Protein AF-A0AAW6IPZ2-F1 (afdb_monomer)

Nearest PDB structures (foldseek):
  8fz9-assembly2_B  TM=6.095E-01  e=2.636E-02  Bacillus cereus
  4gel-assembly1_B  TM=5.198E-01  e=1.267E-01  Drosophila melanogaster
  7pub-assembly1_IA  TM=6.377E-01  e=5.001E-01  Trypanosoma brucei brucei
  4dcu-assembly1_A  TM=5.585E-01  e=9.008E-01  Bacillus subtilis
  8pj5-assembly1_0  TM=4.552E-01  e=9.008E-01  Homo sapiens

Radius of gyration: 40.14 Å; Cα contacts (8 Å, |Δi|>4): 166; chains: 1; bounding box: 78×47×98 Å

Secondary structure (DSSP, 8-state):
---------TTHHHHHHHHHHHH-SEEEEEE-HHHHH-HHHHHHHHHHHHTTPEEEEEESSSPPPPTTTHHHHTTS--EETTT-HHHHHHHHHHHHHHHHHHHHHHHHHHHHHHHHHHHHHHHHHHHHHHHHHHHHHHHHHHHHHHHHHHHHH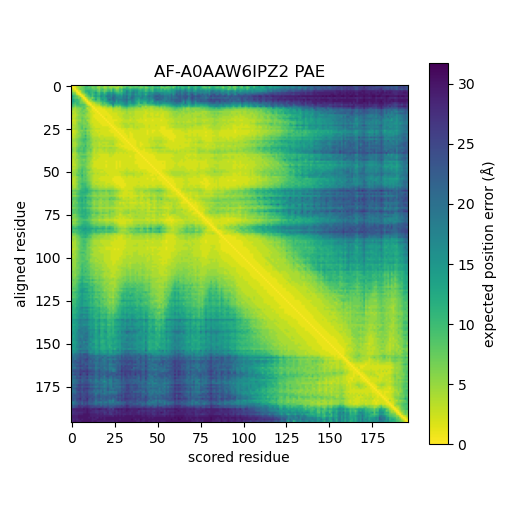HHHHTT--EEE-TTT--EEETT-SB-TTT--B--GGGTTTT--

pLDDT: mean 87.27, std 11.1, range [44.5, 98.0]

Mean predicted aligned error: 10.87 Å

Solvent-accessible surface area (backbone atoms only — not comparable to full-atom values): 11428 Å² total; per-residue (Å²): 140,80,94,83,73,92,83,62,58,84,66,64,44,50,57,54,50,53,50,53,52,69,76,39,69,58,44,78,42,72,39,33,61,66,46,34,69,34,68,64,50,52,50,54,51,50,53,31,54,74,68,70,31,48,70,43,41,35,31,69,51,91,56,72,67,31,81,90,49,35,78,75,52,64,84,52,76,64,42,50,33,78,84,37,62,91,46,34,64,58,52,48,54,50,54,52,50,51,52,52,51,53,52,56,47,52,53,52,53,52,52,50,54,50,52,52,52,54,52,50,54,52,50,54,52,51,52,51,53,50,53,51,50,52,53,49,52,53,52,53,51,53,52,51,53,52,54,52,49,58,48,51,55,53,34,45,73,76,66,53,54,61,32,66,37,96,87,75,68,44,80,37,56,55,87,54,59,51,40,98,84,80,64,54,68,52,51,79,90,56,65,61,70,73,79,116

InterPro domains:
  IPR000157 Toll/interleukin-1 receptor homology (TIR) domain [PF13676] (1-92)
  IPR000157 Toll/interleukin-1 receptor homology (TIR) domain [PS50104] (1-97)
  IPR035897 Toll/interleukin-1 receptor homology (TIR) domain superfamily [G3DSA:3.40.50.10140] (1-104)
  IPR035897 Toll/interleuki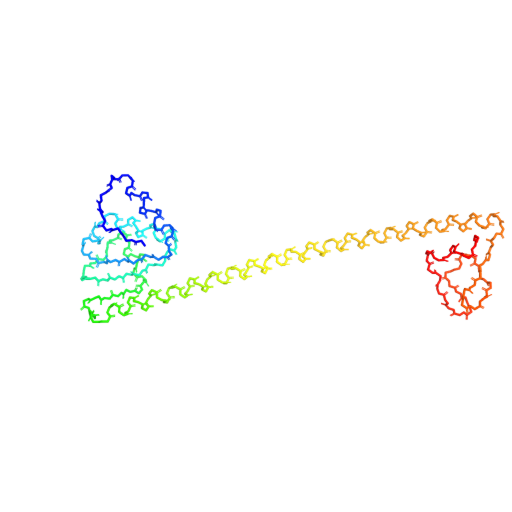n-1 receptor homology (TIR) domain superfamily [SSF52200] (1-87)

Organism: Bacteroides ovatus (NCBI:txid28116)

Foldseek 3Di:
DDDDPPDDDPPVVVCVLLVVLLPDQAAEAEDDPVLQVDPVNLVSVVSNVVSVHHYEYEYPDPDQHHPSCNVVCVVDDYQYCVVPVPCSVVVVVVVVVVSVVVVVVVVVVVVVVVVVVVVVVVVVVVVVVVVVVVVVVVVVVVVLVVVLVVVQVVCVVVVNQWFADPPPRDTDGLPDQADPPPGHGQDSVRSPVGRD

Sequence (196 aa):
WFDKDGIYSGQEFIEIITGAIAESKMLIFISSKHSNESMWTAGEIFEALDGEKAIIPVKIDNSQYNKKFKLLIRPLDYIDYQENPQNALKDLLRAINKVKEDIAQKQREEEKLRQEKEAEAKKEKIKEEISVLAKDCQRLTLQQIDVVKQIFEKQTYIGNTTKICPICDKEVSISSDFCNRCGWTFPICKRLRDSI

Structure (mmCIF, N/CA/C/O backbone):
data_AF-A0AAW6IPZ2-F1
#
_entry.id   AF-A0AAW6IPZ2-F1
#
loop_
_atom_site.group_PDB
_atom_site.id
_atom_site.type_symbol
_atom_site.label_atom_id
_atom_site.label_alt_id
_atom_site.label_comp_id
_atom_site.label_asym_id
_atom_site.label_entity_id
_atom_site.label_seq_id
_atom_site.pdbx_PDB_ins_code
_atom_site.Cartn_x
_atom_site.Cartn_y
_atom_site.Cartn_z
_atom_site.occupancy
_atom_site.B_iso_or_equiv
_atom_site.auth_seq_id
_atom_site.auth_comp_id
_atom_site.auth_asym_id
_atom_site.auth_atom_id
_atom_site.pdbx_PDB_model_num
ATOM 1 N N . TRP A 1 1 ? 5.032 11.848 -19.714 1.00 77.44 1 TRP A N 1
ATOM 2 C CA . TRP A 1 1 ? 5.624 13.138 -20.104 1.00 77.44 1 TRP A CA 1
ATOM 3 C C . TRP A 1 1 ? 6.681 12.874 -21.174 1.00 77.44 1 TRP A C 1
ATOM 5 O O . TRP A 1 1 ? 7.268 11.798 -21.144 1.00 77.44 1 TRP A O 1
ATOM 15 N N . PHE A 1 2 ? 6.847 13.760 -22.157 1.00 74.19 2 PHE A N 1
ATOM 16 C CA . PHE A 1 2 ? 7.866 13.650 -23.210 1.00 74.19 2 PHE A CA 1
ATOM 17 C C . PHE A 1 2 ? 8.364 15.061 -23.520 1.00 74.19 2 PHE A C 1
ATOM 19 O O . PHE A 1 2 ? 7.552 15.900 -23.911 1.00 74.19 2 PHE A O 1
ATOM 26 N N . ASP A 1 3 ? 9.657 15.319 -23.332 1.00 67.75 3 ASP A N 1
ATOM 27 C CA . ASP A 1 3 ? 10.251 16.606 -23.689 1.00 67.75 3 ASP A CA 1
ATOM 28 C C . ASP A 1 3 ? 10.458 16.678 -25.202 1.00 67.75 3 ASP A C 1
ATOM 30 O O . ASP A 1 3 ? 11.262 15.937 -25.771 1.00 67.75 3 ASP A O 1
ATOM 34 N N . LYS A 1 4 ? 9.673 17.527 -25.867 1.00 61.84 4 LYS A N 1
ATOM 35 C CA . LYS A 1 4 ? 9.714 17.698 -27.324 1.00 61.84 4 LYS A CA 1
ATOM 36 C C . LYS A 1 4 ? 10.330 19.030 -27.745 1.00 61.84 4 LYS A C 1
ATOM 38 O O . LYS A 1 4 ? 10.799 19.131 -28.877 1.00 61.84 4 LYS A O 1
ATOM 43 N N . ASP A 1 5 ? 10.321 20.027 -26.862 1.00 56.09 5 ASP A N 1
ATOM 44 C CA . ASP A 1 5 ? 10.446 21.422 -27.279 1.00 56.09 5 ASP A CA 1
ATOM 45 C C . ASP A 1 5 ? 11.776 22.069 -26.884 1.00 56.09 5 ASP A C 1
ATOM 47 O O . ASP A 1 5 ? 12.110 23.086 -27.476 1.00 56.09 5 ASP A O 1
ATOM 51 N N . GLY A 1 6 ? 12.579 21.485 -25.980 1.00 56.22 6 GLY A N 1
ATOM 52 C CA . GLY A 1 6 ? 14.010 21.802 -25.805 1.00 56.22 6 GLY A CA 1
ATOM 53 C C . GLY A 1 6 ? 14.384 23.268 -25.509 1.00 56.22 6 GLY A C 1
ATOM 54 O O . GLY A 1 6 ? 15.568 23.606 -25.519 1.00 56.22 6 GLY A O 1
ATOM 55 N N . ILE A 1 7 ? 13.413 24.152 -25.265 1.00 49.34 7 ILE A N 1
ATOM 56 C CA . ILE A 1 7 ? 13.608 25.593 -25.067 1.00 49.34 7 ILE A CA 1
ATOM 57 C C . ILE A 1 7 ? 13.284 25.919 -23.610 1.00 49.34 7 ILE A C 1
ATOM 59 O O . ILE A 1 7 ? 12.220 26.444 -23.298 1.00 49.34 7 ILE A O 1
ATOM 63 N N . TYR A 1 8 ? 14.214 25.609 -22.709 1.00 54.50 8 TYR A N 1
ATOM 64 C CA . TYR A 1 8 ? 14.160 26.079 -21.324 1.00 54.50 8 TYR A CA 1
ATOM 65 C C . TYR A 1 8 ? 15.550 26.513 -20.859 1.00 54.50 8 TYR A C 1
ATOM 67 O O . TYR A 1 8 ? 16.572 25.979 -21.296 1.00 54.50 8 TYR A O 1
ATOM 75 N N . SER A 1 9 ? 15.592 27.524 -19.990 1.00 56.66 9 SER A N 1
ATOM 76 C CA . SER A 1 9 ? 16.827 27.965 -19.345 1.00 56.66 9 SER A CA 1
ATOM 77 C C . SER A 1 9 ? 17.367 26.855 -18.424 1.00 56.66 9 SER A C 1
ATOM 79 O O . SER A 1 9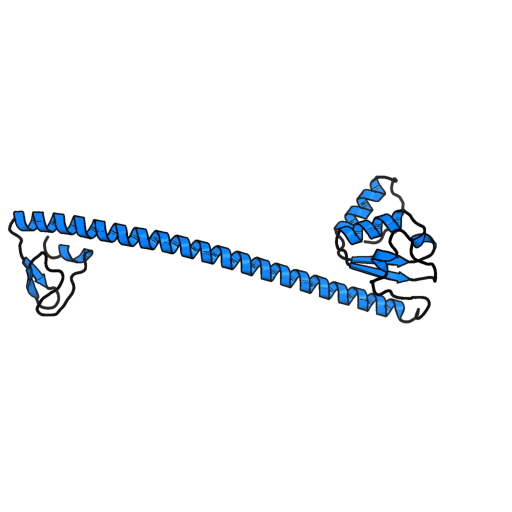 ? 16.607 26.053 -17.884 1.00 56.66 9 SER A O 1
ATOM 81 N N . GLY A 1 10 ? 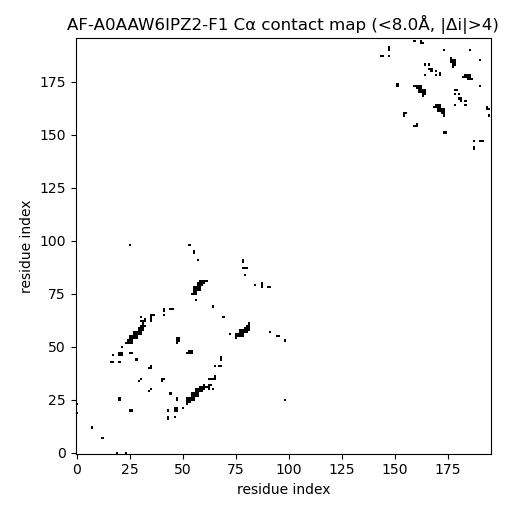18.692 26.767 -18.254 1.00 61.59 10 GLY A N 1
ATOM 82 C CA . GLY A 1 10 ? 19.341 25.575 -17.682 1.00 61.59 10 GLY A CA 1
ATOM 83 C C . GLY A 1 10 ? 18.957 25.192 -16.243 1.00 61.59 10 GLY A C 1
ATOM 84 O O . GLY A 1 10 ? 19.179 24.045 -15.877 1.00 61.59 10 GLY A O 1
ATOM 85 N N . GLN A 1 11 ? 18.399 26.101 -15.432 1.00 61.78 11 GLN A N 1
ATOM 86 C CA . GLN A 1 11 ? 17.914 25.795 -14.072 1.00 61.78 11 GLN A CA 1
ATOM 87 C C . GLN A 1 11 ? 16.436 25.385 -14.055 1.00 61.78 11 GLN A C 1
ATOM 89 O O . GLN A 1 11 ? 16.107 24.369 -13.449 1.00 61.78 11 GLN A O 1
ATOM 94 N N . GLU A 1 12 ? 15.568 26.100 -14.779 1.00 65.50 12 GLU A N 1
ATOM 95 C CA . GLU A 1 12 ? 14.144 25.744 -14.920 1.00 65.50 12 GLU A CA 1
ATOM 96 C C . GLU A 1 12 ? 13.974 24.362 -15.568 1.00 65.50 12 GLU A C 1
ATOM 98 O O . GLU A 1 12 ? 13.072 23.606 -15.219 1.00 65.50 12 GLU A O 1
ATOM 103 N N . PHE A 1 13 ? 14.895 23.990 -16.460 1.00 74.00 13 PHE A N 1
ATOM 104 C CA . PHE A 1 13 ? 14.922 22.681 -17.106 1.00 74.00 13 PHE A CA 1
ATOM 105 C C . PHE A 1 13 ? 15.049 21.513 -16.111 1.00 74.00 13 PHE A C 1
ATOM 107 O O . PHE A 1 13 ? 14.392 20.488 -16.281 1.00 74.00 13 PHE A O 1
ATOM 114 N N . ILE A 1 14 ? 15.857 21.665 -15.054 1.00 78.31 14 ILE A N 1
ATOM 115 C CA . ILE A 1 14 ? 16.097 20.589 -14.080 1.00 78.31 14 ILE A CA 1
ATOM 116 C C . ILE A 1 14 ? 14.848 20.337 -13.248 1.00 78.31 14 ILE A C 1
ATOM 118 O O . ILE A 1 14 ? 14.427 19.193 -13.126 1.00 78.31 14 ILE A O 1
ATOM 122 N N . GLU A 1 15 ? 14.249 21.397 -12.704 1.00 81.75 15 GLU A N 1
ATOM 123 C CA . GLU A 1 15 ? 13.065 21.292 -11.846 1.00 81.75 15 GLU A CA 1
ATOM 124 C C . GLU A 1 15 ? 11.862 20.716 -12.599 1.00 81.75 15 GLU A C 1
ATOM 126 O O . GLU A 1 15 ? 11.109 19.911 -12.052 1.00 81.75 15 GLU A O 1
ATOM 131 N N . ILE A 1 16 ? 11.703 21.074 -13.877 1.00 84.12 16 ILE A N 1
ATOM 132 C CA . ILE A 1 16 ? 10.645 20.518 -14.726 1.00 84.12 16 ILE A CA 1
ATOM 133 C C . ILE A 1 16 ? 10.852 19.013 -14.932 1.00 84.12 16 ILE A C 1
ATOM 135 O O . ILE A 1 16 ? 9.898 18.242 -14.815 1.00 84.12 16 ILE A O 1
ATOM 139 N N . ILE A 1 17 ? 12.083 18.581 -15.220 1.00 84.12 17 ILE A N 1
ATOM 140 C CA . ILE A 1 17 ? 12.398 17.164 -15.434 1.00 84.12 17 ILE A CA 1
ATOM 141 C C . ILE A 1 17 ? 12.221 16.360 -14.149 1.00 84.12 17 ILE A C 1
ATOM 143 O O . ILE A 1 17 ? 11.560 15.320 -14.170 1.00 84.12 17 ILE A O 1
ATOM 147 N N . THR A 1 18 ? 12.779 16.824 -13.031 1.00 87.00 18 THR A N 1
ATOM 148 C CA . THR A 1 18 ? 12.666 16.112 -11.752 1.00 87.00 18 THR A CA 1
ATOM 149 C C . THR A 1 18 ? 11.214 16.053 -11.293 1.00 87.00 18 THR A C 1
ATOM 151 O O . THR A 1 18 ? 10.745 14.978 -10.924 1.00 87.00 18 THR A O 1
ATOM 154 N N . GLY A 1 19 ? 10.452 17.144 -11.431 1.00 88.56 19 GLY A N 1
ATOM 155 C CA . GLY A 1 19 ? 9.010 17.162 -11.181 1.00 88.56 19 GLY A CA 1
ATOM 156 C C . GLY A 1 19 ? 8.248 16.161 -12.056 1.00 88.56 19 GLY A C 1
ATOM 157 O O . GLY A 1 19 ? 7.463 15.358 -11.550 1.00 88.56 19 GLY A O 1
ATOM 158 N N . ALA A 1 20 ? 8.532 16.124 -13.361 1.00 89.88 20 ALA A N 1
ATOM 159 C CA . ALA A 1 20 ? 7.891 15.186 -14.281 1.00 89.88 20 ALA A CA 1
ATOM 160 C C . ALA A 1 20 ? 8.214 13.717 -13.958 1.00 89.88 20 ALA A C 1
ATOM 162 O O . ALA A 1 20 ? 7.338 12.852 -14.074 1.00 89.88 20 ALA A O 1
ATOM 163 N N . ILE A 1 21 ? 9.449 13.416 -13.549 1.00 91.31 21 ILE A N 1
ATOM 164 C CA . ILE A 1 21 ? 9.851 12.076 -13.101 1.00 91.31 21 ILE A CA 1
ATOM 165 C C . ILE A 1 21 ? 9.145 11.728 -11.787 1.00 91.31 21 ILE A C 1
ATOM 167 O O . ILE A 1 21 ? 8.590 10.632 -11.669 1.00 91.31 21 ILE A O 1
ATOM 171 N N . ALA A 1 22 ? 9.099 12.661 -10.834 1.00 90.56 22 ALA A N 1
ATOM 172 C CA . ALA A 1 22 ? 8.458 12.479 -9.537 1.00 90.56 22 ALA A CA 1
ATOM 173 C C . ALA A 1 22 ? 6.954 12.183 -9.662 1.00 90.56 22 ALA A C 1
ATOM 175 O O . ALA A 1 22 ? 6.451 11.282 -8.986 1.00 90.56 22 ALA A O 1
ATOM 176 N N . GLU A 1 23 ? 6.247 12.862 -10.564 1.00 91.00 23 GLU A N 1
ATOM 177 C CA . GLU A 1 23 ? 4.822 12.623 -10.840 1.00 91.00 23 GLU A CA 1
ATOM 178 C C . GLU A 1 23 ? 4.570 11.369 -11.690 1.00 91.00 23 GLU A C 1
ATOM 180 O O . GLU A 1 23 ? 3.484 10.779 -11.667 1.00 91.00 23 GLU A O 1
ATOM 185 N N . SER A 1 24 ? 5.576 10.928 -12.445 1.00 92.50 24 SER A N 1
ATOM 186 C CA . SER A 1 24 ? 5.485 9.725 -13.263 1.00 92.50 24 SER A CA 1
ATOM 187 C C . SER A 1 24 ? 5.586 8.462 -12.408 1.00 92.50 24 SER A C 1
ATOM 189 O O . SER A 1 24 ? 6.126 8.448 -11.303 1.00 92.50 24 SER A O 1
ATOM 191 N N . LYS A 1 25 ? 5.056 7.353 -12.934 1.00 92.38 25 LYS A N 1
ATOM 192 C CA . LYS A 1 25 ? 5.171 6.028 -12.296 1.00 92.38 25 LYS A CA 1
ATOM 193 C C . LYS A 1 25 ? 6.228 5.130 -12.945 1.00 92.38 25 LYS A C 1
ATOM 195 O O . LYS A 1 25 ? 6.578 4.085 -12.410 1.00 92.38 25 LYS A O 1
ATOM 200 N N . MET A 1 26 ? 6.691 5.519 -14.127 1.00 93.38 26 MET A N 1
ATOM 201 C CA . MET A 1 26 ? 7.564 4.729 -14.982 1.00 93.38 26 MET A CA 1
ATOM 202 C C . MET A 1 26 ? 8.433 5.664 -15.819 1.00 93.38 26 MET A C 1
ATOM 204 O O . MET A 1 26 ? 7.948 6.699 -16.277 1.00 93.38 26 MET A O 1
ATOM 208 N N . LEU A 1 27 ? 9.677 5.255 -16.060 1.00 94.31 27 LEU A N 1
ATOM 209 C CA . LEU A 1 27 ? 10.620 5.889 -16.972 1.00 94.31 27 LEU A CA 1
ATOM 210 C C . LEU A 1 27 ? 10.938 4.924 -18.123 1.00 94.31 27 LEU A C 1
ATOM 212 O O . LEU A 1 27 ? 11.387 3.801 -17.899 1.00 94.31 27 LEU A O 1
ATOM 216 N N . ILE A 1 28 ? 10.742 5.362 -19.365 1.00 94.50 28 ILE A N 1
ATOM 217 C CA . ILE A 1 28 ? 11.211 4.620 -20.542 1.00 94.50 28 ILE A CA 1
ATOM 218 C C . ILE A 1 28 ? 12.586 5.172 -20.903 1.00 94.50 28 ILE A C 1
ATOM 220 O O . ILE A 1 28 ? 12.702 6.316 -21.338 1.00 94.50 28 ILE A O 1
ATOM 224 N N . PHE A 1 29 ? 13.626 4.362 -20.721 1.00 93.44 29 PHE A N 1
ATOM 225 C CA . PHE A 1 29 ? 14.997 4.771 -20.994 1.00 93.44 29 PHE A CA 1
ATOM 226 C C . PHE A 1 29 ? 15.422 4.327 -22.394 1.00 93.44 29 PHE A C 1
ATOM 228 O O . PHE A 1 29 ? 15.701 3.151 -22.626 1.00 93.44 29 PHE A O 1
ATOM 235 N N . ILE A 1 30 ? 15.520 5.276 -23.325 1.00 93.00 30 ILE A N 1
ATOM 236 C CA . ILE A 1 30 ? 16.056 5.019 -24.666 1.00 93.00 30 ILE A CA 1
ATOM 237 C C . ILE A 1 30 ? 17.589 5.055 -24.613 1.00 93.00 30 ILE A C 1
ATOM 239 O O . ILE A 1 30 ? 18.213 6.116 -24.523 1.00 93.00 30 ILE A O 1
ATOM 243 N N . SER A 1 31 ? 18.208 3.879 -24.663 1.00 93.06 31 SER A N 1
ATOM 244 C CA . SER A 1 31 ? 19.655 3.715 -24.592 1.00 93.06 31 SER A CA 1
ATOM 245 C C . SER A 1 31 ? 20.289 3.769 -25.978 1.00 93.06 31 SER A C 1
ATOM 247 O O . SER A 1 31 ? 20.012 2.943 -26.848 1.00 93.06 31 SER A O 1
ATOM 249 N N . SER A 1 32 ? 21.157 4.760 -26.144 1.00 93.38 32 SER A N 1
ATOM 250 C CA . SER A 1 32 ? 21.966 5.041 -27.323 1.00 93.38 32 SER A CA 1
ATOM 251 C C . SER A 1 32 ? 23.352 5.499 -26.881 1.00 93.38 32 SER A C 1
ATOM 253 O O . SER A 1 32 ? 23.539 5.862 -25.717 1.00 93.38 32 SER A O 1
ATOM 255 N N . LYS A 1 33 ? 24.313 5.588 -27.801 1.00 93.19 33 LYS A N 1
ATOM 256 C CA . LYS A 1 33 ? 25.652 6.109 -27.507 1.00 93.19 33 LYS A CA 1
ATOM 257 C C . LYS A 1 33 ? 25.587 7.478 -26.821 1.00 93.19 33 LYS A C 1
ATOM 259 O O . LYS A 1 33 ? 26.220 7.677 -25.789 1.00 93.19 33 LYS A O 1
ATOM 264 N N . HIS A 1 34 ? 24.778 8.392 -27.354 1.00 91.19 34 HIS A N 1
ATOM 265 C CA . HIS A 1 34 ? 24.659 9.751 -26.827 1.00 91.19 34 HIS A CA 1
ATOM 266 C C . HIS A 1 34 ? 23.962 9.801 -25.464 1.00 91.19 34 HIS A C 1
ATOM 268 O O . HIS A 1 34 ? 24.446 10.481 -24.562 1.00 91.19 34 HIS A O 1
ATOM 274 N N . SER A 1 35 ? 22.868 9.055 -25.277 1.00 89.50 35 SER A N 1
ATOM 275 C CA . SER A 1 35 ? 22.173 9.027 -23.981 1.00 89.50 35 SER A CA 1
ATOM 276 C C . SER A 1 35 ? 23.005 8.324 -22.903 1.00 89.50 35 SER A C 1
ATOM 278 O O . SER A 1 35 ? 23.020 8.755 -21.755 1.00 89.50 35 SER A O 1
ATOM 280 N N . ASN A 1 36 ? 23.800 7.316 -23.273 1.00 89.88 36 ASN A N 1
ATOM 281 C CA . ASN A 1 36 ? 24.742 6.667 -22.363 1.00 89.88 36 ASN A CA 1
ATOM 282 C C . ASN A 1 36 ? 25.923 7.578 -21.978 1.00 89.88 36 ASN A C 1
ATOM 284 O O . ASN A 1 36 ? 26.483 7.411 -20.899 1.00 89.88 36 ASN A O 1
ATOM 288 N N . GLU A 1 37 ? 26.321 8.543 -22.806 1.00 89.75 37 GLU A N 1
ATOM 289 C CA . GLU A 1 37 ? 27.390 9.505 -22.485 1.00 89.75 37 GLU A CA 1
ATOM 290 C C . GLU A 1 37 ? 26.869 10.759 -21.752 1.00 89.75 37 GLU A C 1
ATOM 292 O O . GLU A 1 37 ? 27.637 11.444 -21.072 1.00 89.75 37 GLU A O 1
ATOM 297 N N . SER A 1 38 ? 25.564 11.034 -21.830 1.00 86.75 38 SER A N 1
ATOM 298 C CA . SER A 1 38 ? 24.926 12.213 -21.241 1.00 86.75 38 SER A CA 1
ATOM 299 C C . SER A 1 38 ? 24.909 12.180 -19.710 1.00 86.75 38 SER A C 1
ATOM 301 O O . SER A 1 38 ? 24.404 11.252 -19.074 1.00 86.75 38 SER A O 1
ATOM 303 N N . MET A 1 39 ? 25.421 13.248 -19.095 1.00 84.75 39 MET A N 1
ATOM 304 C CA . MET A 1 39 ? 25.327 13.442 -17.646 1.00 84.75 39 MET A CA 1
ATOM 305 C C . MET A 1 39 ? 23.884 13.692 -17.190 1.00 84.75 39 MET A C 1
ATOM 307 O O . MET A 1 39 ? 23.526 13.266 -16.095 1.00 84.75 39 MET A O 1
ATOM 311 N N . TRP A 1 40 ? 23.066 14.322 -18.035 1.00 85.56 40 TRP A N 1
ATOM 312 C CA . TRP A 1 40 ? 21.652 14.582 -17.763 1.00 85.56 40 TRP A CA 1
ATOM 313 C C . TRP A 1 40 ? 20.859 13.286 -17.661 1.00 85.56 40 TRP A C 1
ATOM 315 O O . TRP A 1 40 ? 20.194 13.053 -16.659 1.00 85.56 40 TRP A O 1
ATOM 325 N N . THR A 1 41 ? 21.049 12.380 -18.621 1.00 88.44 41 THR A N 1
ATOM 326 C CA . THR A 1 41 ? 20.404 11.062 -18.617 1.00 88.44 41 THR A CA 1
ATOM 327 C C . THR A 1 41 ? 20.798 10.238 -17.394 1.00 88.44 41 THR A C 1
ATOM 329 O O . THR A 1 41 ? 19.968 9.536 -16.824 1.00 88.44 41 THR A O 1
ATOM 332 N N . ALA A 1 42 ? 22.053 10.338 -16.941 1.00 88.81 42 ALA A N 1
ATOM 333 C CA . ALA A 1 42 ? 22.450 9.704 -15.689 1.00 88.81 42 ALA A CA 1
ATOM 334 C C . ALA A 1 42 ? 21.658 10.271 -14.498 1.00 88.81 42 ALA A C 1
ATOM 336 O O . ALA A 1 42 ? 21.180 9.489 -13.684 1.00 88.81 42 ALA A O 1
ATOM 337 N N . GLY A 1 43 ? 21.494 11.596 -14.420 1.00 89.50 43 GLY A N 1
ATOM 338 C CA . GLY A 1 43 ? 20.672 12.254 -13.401 1.00 89.50 43 GLY A CA 1
ATOM 339 C C . GLY A 1 43 ? 19.215 11.789 -13.419 1.00 89.50 43 GLY A C 1
ATOM 340 O O . GLY A 1 43 ? 18.703 11.385 -12.384 1.00 89.50 43 GLY A O 1
ATOM 341 N N . GLU A 1 44 ? 18.583 11.745 -14.594 1.00 90.38 44 GLU A N 1
ATOM 342 C CA . GLU A 1 44 ? 17.198 11.274 -14.767 1.00 90.38 44 GLU A CA 1
ATOM 343 C C . GLU A 1 44 ? 17.004 9.825 -14.304 1.00 90.38 44 GLU A C 1
ATOM 345 O O . GLU A 1 44 ? 16.021 9.495 -13.643 1.00 90.38 44 GLU A O 1
ATOM 350 N N . ILE A 1 45 ? 17.957 8.948 -14.632 1.00 92.19 45 ILE A N 1
ATOM 351 C CA . ILE A 1 45 ? 17.941 7.550 -14.193 1.00 92.19 45 ILE A CA 1
ATOM 352 C C . ILE A 1 45 ? 18.071 7.463 -12.673 1.00 92.19 45 ILE A C 1
ATOM 354 O O . ILE A 1 45 ? 17.362 6.673 -12.056 1.00 92.19 45 ILE A O 1
ATOM 358 N N . PHE A 1 46 ? 18.974 8.238 -12.065 1.00 92.25 46 PHE A N 1
ATOM 359 C CA . PHE A 1 46 ? 19.137 8.232 -10.612 1.00 92.25 46 PHE A CA 1
ATOM 360 C C . PHE A 1 46 ? 17.889 8.750 -9.901 1.00 92.25 46 PHE A C 1
ATOM 362 O O . PHE A 1 46 ? 17.444 8.103 -8.962 1.00 92.25 46 PHE A O 1
ATOM 369 N N . GLU A 1 47 ? 17.292 9.834 -10.391 1.00 92.44 47 GLU A N 1
ATOM 370 C CA . GLU A 1 47 ? 16.038 10.377 -9.860 1.00 92.44 47 GLU A CA 1
ATOM 371 C C . GLU A 1 47 ? 14.902 9.347 -9.950 1.00 92.44 47 GLU A C 1
ATOM 373 O O . GLU A 1 47 ? 14.143 9.135 -9.007 1.00 92.44 47 GLU A O 1
ATOM 378 N N . ALA A 1 48 ? 14.811 8.637 -11.078 1.00 93.12 48 ALA A N 1
ATOM 379 C CA . ALA A 1 48 ? 13.832 7.574 -11.251 1.00 93.12 48 ALA A CA 1
ATOM 380 C C . ALA A 1 48 ? 14.085 6.382 -10.316 1.00 93.12 48 ALA A C 1
ATOM 382 O O . ALA A 1 48 ? 13.134 5.798 -9.808 1.00 93.12 48 ALA A O 1
ATOM 383 N N . LEU A 1 49 ? 15.341 6.009 -10.071 1.00 91.94 49 LEU A N 1
ATOM 384 C CA . LEU A 1 49 ? 15.671 4.938 -9.129 1.00 91.94 49 LEU A CA 1
ATOM 385 C C . LEU A 1 49 ? 15.364 5.334 -7.680 1.00 91.94 49 LEU A C 1
ATOM 387 O O . LEU A 1 49 ? 14.802 4.520 -6.952 1.00 91.94 49 LEU A O 1
ATOM 391 N N . ASP A 1 50 ? 15.702 6.563 -7.283 1.00 91.75 50 ASP A N 1
ATOM 392 C CA . ASP A 1 50 ? 15.441 7.092 -5.938 1.00 91.75 50 ASP A CA 1
ATOM 393 C C . ASP A 1 50 ? 13.935 7.196 -5.665 1.00 91.75 50 ASP A C 1
ATOM 395 O O . ASP A 1 50 ? 13.442 6.761 -4.628 1.00 91.75 50 ASP A O 1
ATOM 399 N N . GLY A 1 51 ? 13.169 7.645 -6.663 1.00 91.00 51 GLY A N 1
ATOM 400 C CA . GLY A 1 51 ? 11.709 7.666 -6.620 1.00 91.00 51 GLY A CA 1
ATOM 401 C C . GLY A 1 51 ? 11.027 6.303 -6.810 1.00 91.00 51 GLY A C 1
ATOM 402 O O . GLY A 1 51 ? 9.819 6.286 -7.061 1.00 91.00 51 GLY A O 1
ATOM 403 N N . GLU A 1 52 ? 11.774 5.191 -6.766 1.00 91.25 52 GLU A N 1
ATOM 404 C CA . GLU A 1 52 ? 11.308 3.811 -6.992 1.00 91.25 52 GLU A CA 1
ATOM 405 C C . GLU A 1 52 ? 10.458 3.645 -8.269 1.00 91.25 52 GLU A C 1
ATOM 407 O O . GLU A 1 52 ? 9.495 2.872 -8.332 1.00 91.25 52 GLU A O 1
ATOM 412 N N . LYS A 1 53 ? 10.784 4.403 -9.318 1.00 92.62 53 LYS A N 1
ATOM 413 C CA . LYS A 1 53 ? 10.072 4.362 -10.594 1.00 92.62 53 LYS A CA 1
ATOM 414 C C . LYS A 1 53 ? 10.450 3.097 -11.350 1.00 92.62 53 LYS A C 1
ATOM 416 O O . LYS A 1 53 ? 11.608 2.685 -11.394 1.00 92.62 53 LYS A O 1
ATOM 421 N N . ALA A 1 54 ? 9.474 2.507 -12.031 1.00 92.81 54 ALA A N 1
ATOM 422 C CA . ALA A 1 54 ? 9.746 1.384 -12.915 1.00 92.81 54 ALA A CA 1
ATOM 423 C C . ALA A 1 54 ? 10.502 1.865 -14.163 1.00 92.81 54 ALA A C 1
ATOM 425 O O . ALA A 1 54 ? 9.986 2.688 -14.920 1.00 92.81 54 ALA A O 1
ATOM 426 N N . ILE A 1 55 ? 11.706 1.348 -14.395 1.00 94.50 55 ILE A N 1
ATOM 427 C CA . ILE A 1 55 ? 12.519 1.704 -15.563 1.00 94.50 55 ILE A CA 1
ATOM 428 C C . ILE A 1 55 ? 12.386 0.613 -16.625 1.00 94.50 55 ILE A C 1
ATOM 430 O O . ILE A 1 55 ? 12.606 -0.559 -16.335 1.00 94.50 55 ILE A O 1
ATOM 434 N N . ILE A 1 56 ? 12.058 1.003 -17.859 1.00 94.94 56 ILE A N 1
ATOM 435 C CA . ILE A 1 56 ? 12.030 0.115 -19.030 1.00 94.94 56 ILE A CA 1
ATOM 436 C C . ILE A 1 56 ? 13.139 0.548 -19.997 1.00 94.94 56 ILE A C 1
ATOM 438 O O . ILE A 1 56 ? 12.963 1.533 -20.722 1.00 94.94 56 ILE A O 1
ATOM 442 N N . PRO A 1 57 ? 14.288 -0.149 -20.024 1.00 94.38 57 PRO A N 1
ATOM 443 C CA . PRO A 1 57 ? 15.355 0.137 -20.971 1.00 94.38 57 PRO A CA 1
ATOM 444 C C . PRO A 1 57 ? 15.007 -0.357 -22.382 1.00 94.38 57 PRO A C 1
ATOM 446 O O . PRO A 1 57 ? 14.644 -1.515 -22.585 1.00 94.38 57 PRO A O 1
ATOM 449 N N . VAL A 1 58 ? 15.195 0.506 -23.377 1.00 94.19 58 VAL A N 1
ATOM 450 C CA . VAL A 1 58 ? 15.079 0.188 -24.804 1.00 94.19 58 VAL A CA 1
ATOM 451 C C . VAL A 1 58 ? 16.398 0.539 -25.473 1.00 94.19 58 VAL A C 1
ATOM 453 O O . VAL A 1 58 ? 16.748 1.711 -25.593 1.00 94.19 58 VAL A O 1
ATOM 456 N N . LYS A 1 59 ? 17.160 -0.468 -25.891 1.00 93.25 59 LYS A N 1
ATOM 457 C CA . LYS A 1 59 ? 18.434 -0.275 -26.583 1.00 93.25 59 LYS A CA 1
ATOM 458 C C . LYS A 1 59 ? 18.183 -0.098 -28.072 1.00 93.25 59 LYS A C 1
ATOM 460 O O . LYS A 1 59 ? 17.615 -0.980 -28.709 1.00 93.25 59 LYS A O 1
ATOM 465 N N . ILE A 1 60 ? 18.620 1.035 -28.615 1.00 93.44 60 ILE A N 1
ATOM 466 C CA . ILE A 1 60 ? 18.538 1.323 -30.055 1.00 93.44 60 ILE A CA 1
ATOM 467 C C . ILE A 1 60 ? 19.879 1.135 -30.773 1.00 93.44 60 ILE A C 1
ATOM 469 O O . ILE A 1 60 ? 19.918 1.086 -32.001 1.00 93.44 60 ILE A O 1
ATOM 473 N N . ASP A 1 61 ? 20.966 0.983 -30.015 1.00 90.94 61 ASP A N 1
ATOM 474 C CA . ASP A 1 61 ? 22.284 0.612 -30.516 1.00 90.94 61 ASP A CA 1
ATOM 475 C C . ASP A 1 61 ? 23.036 -0.329 -29.550 1.00 90.94 61 ASP A C 1
ATOM 477 O O . ASP A 1 61 ? 22.600 -0.620 -28.432 1.00 90.94 61 ASP A O 1
ATOM 481 N N . ASN A 1 62 ? 24.203 -0.800 -29.996 1.00 87.88 62 ASN A N 1
ATOM 482 C CA . ASN A 1 62 ? 25.084 -1.696 -29.245 1.00 87.88 62 ASN A CA 1
ATOM 483 C C . ASN A 1 62 ? 26.029 -0.977 -28.267 1.00 87.88 62 ASN A C 1
ATOM 485 O O . ASN A 1 62 ? 26.989 -1.582 -27.779 1.00 87.88 62 ASN A O 1
ATOM 489 N N . SER A 1 63 ? 25.808 0.310 -27.982 1.00 90.25 63 SER A N 1
ATOM 490 C CA . SER A 1 63 ? 26.641 1.022 -27.016 1.00 90.25 63 SER A CA 1
ATOM 491 C C . SER A 1 63 ? 26.460 0.446 -25.608 1.00 90.25 63 SER A C 1
ATOM 493 O O . SER A 1 63 ? 25.404 -0.065 -25.225 1.00 90.25 63 SER A O 1
ATOM 495 N N . GLN A 1 64 ? 27.535 0.477 -24.822 1.00 87.88 64 GLN A N 1
ATOM 496 C CA . GLN A 1 64 ? 27.471 0.032 -23.435 1.00 87.88 64 GLN A CA 1
ATOM 497 C C . GLN A 1 64 ? 26.873 1.127 -22.552 1.00 87.88 64 GLN A C 1
ATOM 499 O O . GLN A 1 64 ? 27.200 2.301 -22.712 1.00 87.88 64 GLN A O 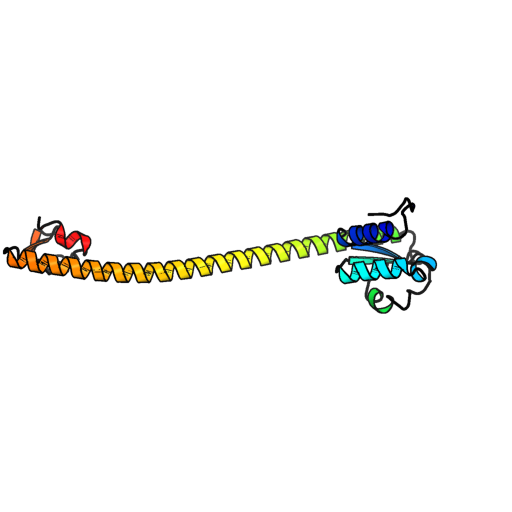1
ATOM 504 N N . TYR A 1 65 ? 26.089 0.720 -21.551 1.00 88.75 65 TYR A N 1
ATOM 505 C CA . TYR A 1 65 ? 25.616 1.626 -20.507 1.00 88.75 65 TYR A CA 1
ATOM 506 C C . TYR A 1 65 ? 26.762 2.372 -19.821 1.00 88.75 65 TYR A C 1
ATOM 508 O O . TYR A 1 65 ? 27.848 1.817 -19.598 1.00 88.75 65 TYR A O 1
ATOM 516 N N . ASN A 1 66 ? 26.475 3.607 -19.406 1.00 88.00 66 ASN A N 1
ATOM 517 C CA . ASN A 1 66 ? 27.397 4.418 -18.625 1.00 88.00 66 ASN A CA 1
ATOM 518 C C . ASN A 1 66 ? 27.824 3.683 -17.351 1.00 88.00 66 ASN A C 1
ATOM 520 O O . ASN A 1 66 ? 26.985 3.147 -16.627 1.00 88.00 66 ASN A O 1
ATOM 524 N N . LYS A 1 67 ? 29.114 3.741 -17.005 1.00 86.56 67 LYS A N 1
ATOM 525 C CA . LYS A 1 67 ? 29.642 3.148 -15.765 1.00 86.56 67 LYS A CA 1
ATOM 526 C C . LYS A 1 67 ? 28.892 3.610 -14.508 1.00 86.56 67 LYS A C 1
ATOM 528 O O . LYS A 1 67 ? 28.788 2.823 -13.576 1.00 86.56 67 LYS A O 1
ATOM 533 N N . LYS A 1 68 ? 28.353 4.838 -14.503 1.00 86.06 68 LYS A N 1
ATOM 534 C CA . LYS A 1 68 ? 27.620 5.432 -13.374 1.00 86.06 68 LYS A CA 1
ATOM 535 C C . LYS A 1 68 ? 26.355 4.656 -12.993 1.00 86.06 68 LYS A C 1
ATOM 537 O O . LYS A 1 68 ? 26.116 4.463 -11.812 1.00 86.06 68 LYS A O 1
ATOM 542 N N . PHE A 1 69 ? 25.580 4.183 -13.969 1.00 86.38 69 PHE A N 1
ATOM 543 C CA . PHE A 1 69 ? 24.299 3.502 -13.721 1.00 86.38 69 PHE A CA 1
ATOM 544 C C . PHE A 1 69 ? 24.250 2.061 -14.247 1.00 86.38 69 PHE A C 1
ATOM 546 O O . PHE A 1 69 ? 23.280 1.346 -14.007 1.00 86.38 69 PHE A O 1
ATOM 553 N N . LYS A 1 70 ? 25.302 1.589 -14.934 1.00 86.94 70 LYS A N 1
ATOM 554 C CA . LYS A 1 70 ? 25.372 0.239 -15.522 1.00 86.94 70 LYS A CA 1
ATOM 555 C C . LYS A 1 70 ? 25.047 -0.862 -14.518 1.00 86.94 70 LYS A C 1
ATOM 557 O O . LYS A 1 70 ? 24.362 -1.807 -14.884 1.00 86.94 70 LYS A O 1
ATOM 562 N N . LEU A 1 71 ? 25.537 -0.766 -13.281 1.00 86.81 71 LEU A N 1
ATOM 563 C CA . LEU A 1 71 ? 25.269 -1.783 -12.256 1.00 86.81 71 LEU A CA 1
ATOM 564 C C . LEU A 1 71 ? 23.812 -1.778 -11.778 1.00 86.81 71 LEU A C 1
ATOM 566 O O . LEU A 1 71 ? 23.303 -2.838 -11.435 1.00 86.81 71 LEU A O 1
ATOM 570 N N . LEU A 1 72 ? 23.153 -0.618 -11.798 1.00 86.31 72 LEU A N 1
ATOM 571 C CA . LEU A 1 72 ? 21.780 -0.443 -11.323 1.00 86.31 72 LEU A CA 1
ATOM 572 C C . LEU A 1 72 ? 20.752 -0.869 -12.377 1.00 86.31 72 LEU A C 1
ATOM 574 O O . LEU A 1 72 ? 19.731 -1.448 -12.035 1.00 86.31 72 LEU A O 1
ATOM 578 N N . ILE A 1 73 ? 21.045 -0.634 -13.660 1.00 86.19 73 ILE A N 1
ATOM 579 C CA . ILE A 1 73 ? 20.153 -1.001 -14.773 1.00 86.19 73 ILE A CA 1
ATOM 580 C C . ILE A 1 73 ? 20.359 -2.448 -15.237 1.00 86.19 73 ILE A C 1
ATOM 582 O O . ILE A 1 73 ? 19.437 -3.056 -15.760 1.00 86.19 73 ILE A O 1
ATOM 586 N N . ARG A 1 74 ? 21.547 -3.037 -15.050 1.00 84.75 74 ARG A N 1
ATOM 587 C CA . ARG A 1 74 ? 21.859 -4.397 -15.534 1.00 84.75 74 ARG A CA 1
ATOM 588 C C . ARG A 1 74 ? 20.873 -5.500 -15.105 1.00 84.75 74 ARG A C 1
ATOM 590 O O . ARG A 1 74 ? 20.694 -6.412 -15.906 1.00 84.75 74 ARG A O 1
ATOM 597 N N . PRO A 1 75 ? 20.286 -5.485 -13.895 1.00 88.19 75 PRO A N 1
ATOM 598 C CA . PRO A 1 75 ? 19.290 -6.482 -13.503 1.00 88.19 75 PRO A CA 1
ATOM 599 C C . PRO A 1 75 ? 17.950 -6.356 -14.240 1.00 88.19 75 PRO A C 1
ATOM 601 O O . PRO A 1 75 ? 17.132 -7.262 -14.133 1.00 88.19 75 PRO A O 1
ATOM 604 N N . LEU A 1 76 ? 17.700 -5.240 -14.932 1.00 87.56 76 LEU A N 1
ATOM 605 C CA . LEU A 1 76 ? 16.437 -4.981 -15.613 1.00 87.56 76 LEU A CA 1
ATOM 606 C C . LEU A 1 76 ? 16.389 -5.689 -16.968 1.00 87.56 76 LEU A C 1
ATOM 608 O O . LEU A 1 76 ? 17.357 -5.659 -17.735 1.00 87.56 76 LEU A O 1
ATOM 612 N N . ASP A 1 77 ? 15.226 -6.254 -17.287 1.00 88.56 77 ASP A N 1
ATOM 613 C CA . ASP A 1 77 ? 14.925 -6.713 -18.640 1.00 88.56 77 ASP A CA 1
ATOM 614 C C . ASP A 1 77 ? 14.932 -5.509 -19.588 1.00 88.56 77 ASP A C 1
ATOM 616 O O . ASP A 1 77 ? 14.300 -4.487 -19.315 1.00 88.56 77 ASP A O 1
ATOM 620 N N . TYR A 1 78 ? 15.645 -5.625 -20.707 1.00 90.88 78 TYR A N 1
ATOM 621 C CA . TYR A 1 78 ? 15.708 -4.587 -21.731 1.00 90.88 78 TYR A CA 1
ATOM 622 C C . TYR A 1 78 ? 15.138 -5.088 -23.051 1.00 90.88 78 TYR A C 1
ATOM 624 O O . TYR A 1 78 ? 15.166 -6.278 -23.360 1.00 90.88 78 TYR A O 1
ATOM 632 N N . ILE A 1 79 ? 14.648 -4.149 -23.852 1.00 92.69 79 ILE A N 1
ATOM 633 C CA . ILE A 1 79 ? 14.187 -4.411 -25.213 1.00 92.69 79 ILE A CA 1
ATOM 634 C C . ILE A 1 79 ? 15.320 -4.047 -26.163 1.00 92.69 79 ILE A C 1
ATOM 636 O O . ILE A 1 79 ? 15.794 -2.909 -26.145 1.00 92.69 79 ILE A O 1
ATOM 640 N N . ASP A 1 80 ? 15.756 -4.996 -26.988 1.00 92.00 80 ASP A N 1
ATOM 641 C CA . ASP A 1 80 ? 16.766 -4.754 -28.017 1.00 92.00 80 ASP A CA 1
ATOM 642 C C . ASP A 1 80 ? 16.102 -4.484 -29.373 1.00 92.00 80 ASP A C 1
ATOM 644 O O . ASP A 1 80 ? 15.522 -5.369 -30.008 1.00 92.00 80 ASP A O 1
ATOM 648 N N . TYR A 1 81 ? 16.165 -3.229 -29.818 1.00 91.69 81 TYR A N 1
ATOM 649 C CA . TYR A 1 81 ? 15.605 -2.831 -31.104 1.00 91.69 81 TYR A CA 1
ATOM 650 C C . TYR A 1 81 ? 16.419 -3.372 -32.286 1.00 91.69 81 TYR A C 1
ATOM 652 O O . TYR A 1 81 ? 15.853 -3.581 -33.356 1.00 91.69 81 TYR A O 1
ATOM 660 N N . GLN A 1 82 ? 17.729 -3.598 -32.126 1.00 87.62 82 GLN A N 1
ATOM 661 C CA . GLN A 1 82 ? 18.572 -4.085 -33.221 1.00 87.62 82 GLN A CA 1
ATOM 662 C C . GLN A 1 82 ? 18.329 -5.569 -33.492 1.00 87.62 82 GLN A C 1
ATOM 664 O O . GLN A 1 82 ? 18.341 -5.986 -34.649 1.00 87.62 82 GLN A O 1
ATOM 669 N N . GLU A 1 83 ? 18.077 -6.350 -32.441 1.00 88.62 83 GLU A N 1
ATOM 670 C CA . GLU A 1 83 ? 17.779 -7.777 -32.566 1.00 88.62 83 GLU A CA 1
ATOM 671 C C . GLU A 1 83 ? 16.398 -8.028 -33.193 1.00 88.62 83 GLU A C 1
ATOM 673 O O . GLU A 1 83 ? 16.257 -8.894 -34.059 1.00 88.62 83 GLU A O 1
ATOM 678 N N . ASN A 1 84 ? 15.371 -7.263 -32.798 1.00 87.44 84 ASN A N 1
ATOM 679 C CA . ASN A 1 84 ? 13.997 -7.500 -33.252 1.00 87.44 84 ASN A CA 1
ATOM 680 C C . ASN A 1 84 ? 13.197 -6.202 -33.491 1.00 87.44 84 ASN A C 1
ATOM 682 O O . ASN A 1 84 ? 12.208 -5.938 -32.800 1.00 87.44 84 ASN A O 1
ATOM 686 N N . PRO A 1 85 ? 13.545 -5.399 -34.513 1.00 87.06 85 PRO A N 1
ATOM 687 C CA . PRO A 1 85 ? 12.920 -4.092 -34.750 1.00 87.06 85 PRO A CA 1
ATOM 688 C C . PRO A 1 85 ? 11.417 -4.187 -35.056 1.00 87.06 85 PRO A C 1
ATOM 690 O O . PRO A 1 85 ? 10.649 -3.287 -34.722 1.00 87.06 85 PRO A O 1
ATOM 693 N N . GLN A 1 86 ? 10.982 -5.298 -35.661 1.00 87.50 86 GLN A N 1
ATOM 694 C CA . GLN A 1 86 ? 9.583 -5.562 -36.020 1.00 87.50 86 GLN A CA 1
ATOM 695 C C . GLN A 1 86 ? 8.686 -5.757 -34.786 1.00 87.50 86 GLN A C 1
ATOM 697 O O . GLN A 1 86 ? 7.514 -5.378 -34.810 1.00 87.50 86 GLN A O 1
ATOM 702 N N . ASN A 1 87 ? 9.214 -6.355 -33.709 1.00 91.31 87 ASN A N 1
ATOM 703 C CA . ASN A 1 87 ? 8.441 -6.623 -32.492 1.00 91.31 87 ASN A CA 1
ATOM 704 C C . ASN A 1 87 ? 8.823 -5.738 -31.306 1.00 91.31 87 ASN A C 1
ATOM 706 O O . ASN A 1 87 ? 8.024 -5.656 -30.381 1.00 91.31 87 ASN A O 1
ATOM 710 N N . ALA A 1 88 ? 9.934 -4.999 -31.354 1.00 91.06 88 ALA A N 1
ATOM 711 C CA . ALA A 1 88 ? 10.380 -4.131 -30.263 1.00 91.06 88 ALA A CA 1
ATOM 712 C C . ALA A 1 88 ? 9.281 -3.182 -29.753 1.00 91.06 88 ALA A C 1
ATOM 714 O O . ALA A 1 88 ? 9.126 -2.993 -28.549 1.00 91.06 88 ALA A O 1
ATOM 715 N N . LEU A 1 89 ? 8.450 -2.634 -30.650 1.00 90.81 89 LEU A N 1
ATOM 716 C CA . LEU A 1 89 ? 7.306 -1.808 -30.252 1.00 90.81 89 LEU A CA 1
ATOM 717 C C . LEU A 1 89 ? 6.217 -2.615 -29.522 1.00 90.81 89 LEU A C 1
ATOM 719 O O . LEU A 1 89 ? 5.636 -2.131 -28.553 1.00 90.81 89 LEU A O 1
ATOM 723 N N . LYS A 1 90 ? 5.936 -3.848 -29.962 1.00 93.25 90 LYS A N 1
ATOM 724 C CA . LYS A 1 90 ? 4.982 -4.745 -29.287 1.00 93.25 90 LYS A CA 1
ATOM 725 C C . LYS A 1 90 ? 5.504 -5.172 -27.918 1.00 93.25 90 LYS A C 1
ATOM 727 O O . LYS A 1 90 ? 4.727 -5.216 -26.966 1.00 93.25 90 LYS A O 1
ATOM 732 N N . ASP A 1 91 ? 6.799 -5.447 -27.815 1.00 93.38 91 ASP A N 1
ATOM 733 C CA . ASP A 1 91 ? 7.453 -5.814 -26.561 1.00 93.38 91 ASP A CA 1
ATOM 734 C C . ASP A 1 91 ? 7.467 -4.633 -25.586 1.00 93.38 91 ASP A C 1
ATOM 736 O O . ASP A 1 91 ? 7.149 -4.812 -24.411 1.00 93.38 91 ASP A O 1
ATOM 740 N N . LEU A 1 92 ? 7.687 -3.410 -26.081 1.00 93.44 92 LEU A N 1
ATOM 741 C CA . LEU A 1 92 ? 7.544 -2.186 -25.292 1.00 93.44 92 LEU A CA 1
ATOM 742 C C . LEU A 1 92 ? 6.119 -2.011 -24.768 1.00 93.44 92 LEU A C 1
ATOM 744 O O . LEU A 1 92 ? 5.929 -1.778 -23.576 1.00 93.44 92 LEU A O 1
ATOM 748 N N . LEU A 1 93 ? 5.106 -2.171 -25.623 1.00 94.00 93 LEU A N 1
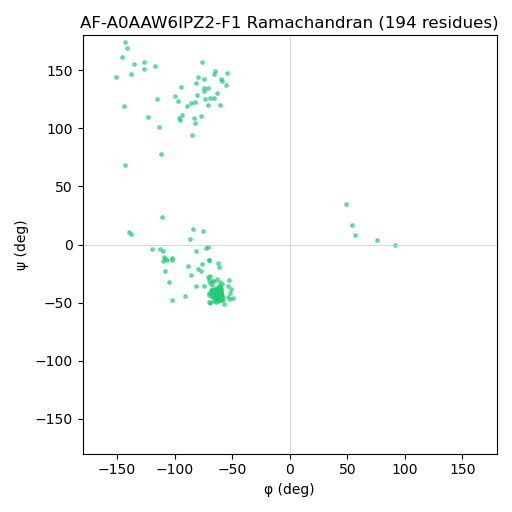ATOM 749 C CA . LEU A 1 93 ? 3.706 -2.105 -25.197 1.00 94.00 93 LEU A CA 1
ATOM 750 C C . LEU A 1 93 ? 3.380 -3.168 -24.140 1.00 94.00 93 LEU A C 1
ATOM 752 O O . LEU A 1 93 ? 2.691 -2.871 -23.163 1.00 94.00 93 LEU A O 1
ATOM 756 N N . ARG A 1 94 ? 3.902 -4.389 -24.296 1.00 94.25 94 ARG A N 1
ATOM 757 C CA . ARG A 1 94 ? 3.735 -5.465 -23.313 1.00 94.25 94 ARG A CA 1
ATOM 758 C C . ARG A 1 94 ? 4.397 -5.114 -21.980 1.00 94.25 94 ARG A C 1
ATOM 760 O O . ARG A 1 94 ? 3.758 -5.273 -20.944 1.00 94.25 94 ARG A O 1
ATOM 767 N N . ALA A 1 95 ? 5.631 -4.613 -22.002 1.00 94.44 95 ALA A N 1
ATOM 768 C CA . ALA A 1 95 ? 6.354 -4.203 -20.801 1.00 94.44 95 ALA A CA 1
ATOM 769 C C . ALA A 1 95 ? 5.630 -3.063 -20.068 1.00 94.44 95 ALA A C 1
ATOM 771 O O . ALA A 1 95 ? 5.429 -3.134 -18.857 1.00 94.44 95 ALA A O 1
ATOM 772 N N . ILE A 1 96 ? 5.147 -2.058 -20.808 1.00 94.44 96 ILE A N 1
ATOM 773 C CA . ILE A 1 96 ? 4.367 -0.949 -20.245 1.00 94.44 96 ILE A CA 1
ATOM 774 C C . ILE A 1 96 ? 3.091 -1.462 -19.573 1.00 94.44 96 ILE A C 1
ATOM 776 O O . ILE A 1 96 ? 2.772 -1.039 -18.462 1.00 94.44 96 ILE A O 1
ATOM 780 N N . ASN A 1 97 ? 2.349 -2.357 -20.229 1.00 95.50 97 ASN A N 1
ATOM 781 C CA . ASN A 1 97 ? 1.104 -2.889 -19.676 1.00 95.50 97 ASN A CA 1
ATOM 782 C C . ASN A 1 97 ? 1.348 -3.732 -18.424 1.00 95.50 97 ASN A C 1
ATOM 784 O O . ASN A 1 97 ? 0.654 -3.534 -17.431 1.00 95.50 97 ASN A O 1
ATOM 788 N N . LYS A 1 98 ? 2.381 -4.581 -18.433 1.00 94.50 98 LYS A N 1
ATOM 789 C CA . LYS A 1 98 ? 2.774 -5.369 -17.261 1.00 94.50 98 LYS A CA 1
ATOM 790 C C . LYS A 1 98 ? 3.070 -4.469 -16.061 1.00 94.50 98 LYS A C 1
ATOM 792 O O . LYS A 1 98 ? 2.476 -4.627 -15.005 1.00 94.50 98 LYS A O 1
ATOM 797 N N . VAL A 1 99 ? 3.909 -3.453 -16.247 1.00 93.88 99 VAL A N 1
ATOM 798 C CA . VAL A 1 99 ? 4.238 -2.515 -15.166 1.00 93.88 99 VAL A CA 1
ATOM 799 C C . VAL A 1 99 ? 3.002 -1.743 -14.687 1.00 93.88 99 VAL A C 1
ATOM 801 O O . VAL A 1 99 ? 2.856 -1.499 -13.492 1.00 93.88 99 VAL A O 1
ATOM 804 N N . LYS A 1 100 ? 2.083 -1.361 -15.586 1.00 94.38 100 LYS A N 1
ATOM 805 C CA . LYS A 1 100 ? 0.812 -0.731 -15.184 1.00 94.38 100 LYS A CA 1
ATOM 806 C C . LYS A 1 100 ? -0.019 -1.648 -14.285 1.00 94.38 100 LYS A C 1
ATOM 808 O O . LYS A 1 100 ? -0.591 -1.163 -13.310 1.00 94.38 100 LYS A O 1
ATOM 813 N N . GLU A 1 101 ? -0.092 -2.934 -14.615 1.00 94.75 101 GLU A N 1
ATOM 814 C CA . GLU A 1 101 ? -0.791 -3.942 -13.815 1.00 94.75 101 GLU A CA 1
ATOM 815 C C . GLU A 1 101 ? -0.119 -4.135 -12.450 1.00 94.75 101 GLU A C 1
ATOM 817 O O . GLU A 1 101 ? -0.810 -4.059 -11.432 1.00 94.75 101 GLU A O 1
ATOM 822 N N . ASP A 1 102 ? 1.210 -4.262 -12.416 1.00 93.50 102 ASP A N 1
ATOM 823 C CA . ASP A 1 102 ? 1.998 -4.414 -11.185 1.00 93.50 102 ASP A CA 1
ATOM 824 C C . ASP A 1 102 ? 1.799 -3.215 -10.238 1.00 93.50 102 ASP A C 1
ATOM 826 O O . ASP A 1 102 ? 1.528 -3.379 -9.047 1.00 93.50 102 ASP A O 1
ATOM 830 N N . ILE A 1 103 ? 1.841 -1.990 -10.775 1.00 92.12 103 ILE A N 1
ATOM 831 C CA . ILE A 1 103 ? 1.564 -0.762 -10.014 1.00 92.12 103 ILE A CA 1
ATOM 832 C C . ILE A 1 103 ? 0.136 -0.779 -9.458 1.00 92.12 103 ILE A C 1
ATOM 834 O O . ILE A 1 103 ? -0.078 -0.464 -8.287 1.00 92.12 103 ILE A O 1
ATOM 838 N N . ALA A 1 104 ? -0.858 -1.124 -10.282 1.00 93.56 104 ALA A N 1
ATOM 839 C CA . ALA A 1 104 ? -2.254 -1.162 -9.851 1.00 93.56 104 ALA A CA 1
ATOM 840 C C . ALA A 1 104 ? -2.505 -2.250 -8.795 1.00 93.56 104 ALA A C 1
ATOM 842 O O . ALA A 1 104 ? -3.375 -2.102 -7.935 1.00 93.56 104 ALA A O 1
ATOM 843 N N . GLN A 1 105 ? -1.765 -3.356 -8.846 1.00 94.38 105 GLN A N 1
ATOM 844 C CA . GLN A 1 105 ? -1.809 -4.390 -7.823 1.00 94.38 105 GLN A CA 1
ATOM 845 C C . GLN A 1 105 ? -1.192 -3.905 -6.507 1.00 94.38 105 GLN A C 1
ATOM 847 O O . GLN A 1 105 ? -1.882 -3.956 -5.490 1.00 94.38 105 GLN A O 1
ATOM 852 N N . LYS A 1 106 ? 0.023 -3.339 -6.538 1.00 92.31 106 LYS A N 1
ATOM 853 C CA . LYS A 1 106 ? 0.694 -2.780 -5.350 1.00 92.31 106 LYS A CA 1
ATOM 854 C C . LYS A 1 106 ? -0.191 -1.753 -4.633 1.00 92.31 106 LYS A C 1
ATOM 856 O O . LYS A 1 106 ? -0.404 -1.855 -3.431 1.00 92.31 106 LYS A O 1
ATOM 861 N N . GLN A 1 107 ? -0.818 -0.842 -5.385 1.00 91.69 107 GLN A N 1
ATOM 862 C CA . GLN A 1 107 ? -1.738 0.160 -4.828 1.00 91.69 107 GLN A CA 1
ATOM 863 C C . GLN A 1 107 ? -2.965 -0.461 -4.137 1.00 91.69 107 GLN A C 1
ATOM 865 O O . GLN A 1 107 ? -3.398 0.018 -3.091 1.00 91.69 107 GLN A O 1
ATOM 870 N N . ARG A 1 108 ? -3.538 -1.534 -4.702 1.00 94.56 108 ARG A N 1
ATOM 871 C CA . ARG A 1 108 ? -4.681 -2.238 -4.092 1.00 94.56 108 ARG A CA 1
ATOM 872 C C . ARG A 1 108 ? -4.286 -2.970 -2.812 1.00 94.56 108 ARG A C 1
ATOM 874 O O . ARG A 1 108 ? -5.063 -2.984 -1.861 1.00 94.56 108 ARG A O 1
ATOM 881 N N . GLU A 1 109 ? -3.107 -3.580 -2.791 1.00 95.12 109 GLU A N 1
ATOM 882 C CA . GLU A 1 109 ? -2.580 -4.288 -1.622 1.00 95.12 109 GLU A CA 1
ATOM 883 C C . GLU A 1 109 ? -2.258 -3.320 -0.474 1.00 95.12 109 GLU A C 1
ATOM 885 O O . GLU A 1 109 ? -2.653 -3.570 0.666 1.00 95.12 109 GLU A O 1
ATOM 890 N N . GLU A 1 110 ? -1.626 -2.184 -0.777 1.00 94.44 110 GLU A N 1
ATOM 891 C CA . GLU A 1 110 ? -1.334 -1.122 0.192 1.00 94.44 110 GLU A CA 1
ATOM 892 C C . GLU A 1 110 ? -2.612 -0.529 0.802 1.00 94.44 110 GLU A C 1
ATOM 894 O O . GLU A 1 110 ? -2.704 -0.382 2.024 1.00 94.44 110 GLU A O 1
ATOM 899 N N . GLU A 1 111 ? -3.626 -0.247 -0.022 1.00 95.50 111 GLU A N 1
ATOM 900 C CA . GLU A 1 111 ? -4.914 0.269 0.452 1.00 95.50 111 GLU A CA 1
ATOM 901 C C . GLU A 1 111 ? -5.643 -0.755 1.331 1.00 95.50 111 GLU A C 1
ATOM 903 O O . GLU A 1 111 ? -6.150 -0.413 2.400 1.00 95.50 111 GLU A O 1
ATOM 908 N N . LYS A 1 112 ? -5.641 -2.034 0.940 1.00 96.38 112 LYS A N 1
ATOM 909 C CA . LYS A 1 112 ? -6.234 -3.104 1.751 1.00 96.38 112 LYS A CA 1
ATOM 910 C C . LYS A 1 112 ? -5.545 -3.218 3.114 1.00 96.38 112 LYS A C 1
ATOM 912 O O . LYS A 1 112 ? -6.223 -3.259 4.140 1.00 96.38 112 LYS A O 1
ATOM 917 N N . LEU A 1 113 ? -4.212 -3.202 3.138 1.00 96.31 113 LEU A N 1
ATOM 918 C CA . LEU A 1 113 ? -3.431 -3.246 4.375 1.00 96.31 113 LEU A CA 1
ATOM 919 C C . LEU A 1 113 ? -3.718 -2.035 5.273 1.00 96.31 113 LEU A C 1
ATOM 921 O O . LEU A 1 113 ? -3.804 -2.166 6.497 1.00 96.31 113 LEU A O 1
ATOM 925 N N . ARG A 1 114 ? -3.872 -0.846 4.683 1.00 96.06 114 ARG A N 1
ATOM 926 C CA . ARG A 1 114 ? -4.237 0.367 5.417 1.00 96.06 114 ARG A CA 1
ATOM 927 C C . ARG A 1 114 ? -5.616 0.232 6.065 1.00 96.06 114 ARG A C 1
ATOM 929 O O . ARG A 1 114 ? -5.747 0.496 7.259 1.00 96.06 114 ARG A O 1
ATOM 936 N N . GLN A 1 115 ? -6.615 -0.223 5.312 1.00 95.88 115 GLN A N 1
ATOM 937 C CA . GLN A 1 115 ? -7.973 -0.425 5.822 1.00 95.88 115 GLN A CA 1
ATOM 938 C C . GLN A 1 115 ? -8.017 -1.462 6.950 1.00 95.88 115 GLN A C 1
ATOM 940 O O . GLN A 1 115 ? -8.695 -1.247 7.955 1.00 95.88 115 GLN A O 1
ATOM 945 N N . GLU A 1 116 ? -7.263 -2.557 6.828 1.00 96.19 116 GLU A N 1
ATOM 946 C CA . GLU A 1 116 ? -7.151 -3.577 7.876 1.00 96.19 116 GLU A CA 1
ATOM 947 C C . GLU A 1 116 ? -6.551 -3.003 9.170 1.00 96.19 116 GLU A C 1
ATOM 949 O O . GLU A 1 116 ? -7.104 -3.217 10.251 1.00 96.19 116 GLU A O 1
ATOM 954 N N . LYS A 1 117 ? -5.480 -2.201 9.074 1.00 96.69 117 LYS A N 1
ATOM 955 C CA . LYS A 1 117 ? -4.878 -1.517 10.234 1.00 96.69 117 LYS A CA 1
ATOM 956 C C . LYS A 1 117 ? -5.841 -0.530 10.893 1.00 96.69 117 LYS A C 1
ATOM 958 O O . LYS A 1 117 ? -5.940 -0.494 12.118 1.00 96.69 117 LYS A O 1
ATOM 963 N N . GLU A 1 118 ? -6.562 0.261 10.099 1.00 96.75 118 GLU A N 1
ATOM 964 C CA . GLU A 1 118 ? -7.555 1.211 10.612 1.00 96.75 118 GLU A CA 1
ATOM 965 C C . GLU A 1 118 ? -8.733 0.495 11.292 1.00 96.75 118 GLU A C 1
ATOM 967 O O . GLU A 1 118 ? -9.220 0.947 12.332 1.00 96.75 118 GLU A O 1
ATOM 972 N N . ALA A 1 119 ? -9.186 -0.634 10.740 1.00 96.88 119 ALA A N 1
ATOM 973 C CA . ALA A 1 119 ? -10.232 -1.454 11.342 1.00 96.88 119 ALA A CA 1
ATOM 974 C C . ALA A 1 119 ? -9.778 -2.073 12.672 1.00 96.88 119 ALA A C 1
ATOM 976 O O . ALA A 1 119 ? -10.542 -2.063 13.638 1.00 96.88 119 ALA A O 1
ATOM 977 N N . GLU A 1 120 ? -8.541 -2.565 12.749 1.00 97.00 120 GLU A N 1
ATOM 978 C CA . GLU A 1 120 ? -7.997 -3.143 13.980 1.00 97.00 120 GLU A CA 1
ATOM 979 C C . GLU A 1 120 ? -7.821 -2.083 15.075 1.00 97.00 120 GLU A C 1
ATOM 981 O O . GLU A 1 120 ? -8.262 -2.283 16.206 1.00 97.00 120 GLU A O 1
ATOM 986 N N . ALA A 1 121 ? -7.313 -0.895 14.730 1.00 97.12 121 ALA A N 1
ATOM 987 C CA . ALA A 1 121 ? -7.216 0.223 15.670 1.00 97.12 121 ALA A CA 1
ATOM 988 C C . ALA A 1 121 ? -8.592 0.648 16.222 1.00 97.12 121 ALA A C 1
ATOM 990 O O . ALA A 1 121 ? -8.734 0.926 17.416 1.00 97.12 121 ALA A O 1
ATOM 991 N N . LYS A 1 122 ? -9.634 0.661 15.376 1.00 97.75 122 LYS A N 1
ATOM 992 C CA . LYS A 1 122 ? -11.015 0.933 15.815 1.00 97.75 122 LYS A CA 1
ATOM 993 C C . LYS A 1 122 ? -11.535 -0.145 16.765 1.00 97.75 122 LYS A C 1
ATOM 995 O O . LYS A 1 122 ? -12.169 0.196 17.762 1.00 97.75 122 LYS A O 1
ATOM 1000 N N . LYS A 1 123 ? -11.265 -1.426 16.488 1.00 97.50 123 LYS A N 1
ATOM 1001 C CA . LYS A 1 123 ? -11.658 -2.531 17.377 1.00 97.50 123 LYS A CA 1
ATOM 1002 C C . LYS A 1 123 ? -10.998 -2.418 18.746 1.00 97.50 123 LYS A C 1
ATOM 1004 O O . LYS A 1 123 ? -11.695 -2.563 19.745 1.00 97.50 123 LYS A O 1
ATOM 1009 N N . GLU A 1 124 ? -9.700 -2.129 18.803 1.00 97.25 124 GLU A N 1
ATOM 1010 C CA . GLU A 1 124 ? -8.988 -1.954 20.076 1.00 97.25 124 GLU A CA 1
ATOM 1011 C C . GLU A 1 124 ? -9.551 -0.788 20.891 1.00 97.25 124 GLU A C 1
ATOM 1013 O O . GLU A 1 124 ? -9.803 -0.931 22.087 1.00 97.25 124 GLU A O 1
ATOM 1018 N N . LYS A 1 125 ? -9.875 0.335 20.239 1.00 97.62 125 LYS A N 1
ATOM 1019 C CA . LYS A 1 125 ? -10.528 1.462 20.916 1.00 97.62 125 LYS A CA 1
ATOM 1020 C C . LYS A 1 125 ? -11.887 1.076 21.514 1.00 97.62 125 LYS A C 1
ATOM 1022 O O . LYS A 1 125 ? -12.162 1.402 22.665 1.00 97.62 125 LYS A O 1
ATOM 1027 N N . ILE A 1 126 ? -12.715 0.346 20.763 1.00 97.88 126 ILE A N 1
ATOM 1028 C CA . ILE A 1 126 ? -14.023 -0.127 21.246 1.00 97.88 126 ILE A CA 1
ATOM 1029 C C . ILE A 1 126 ? -13.856 -1.093 22.429 1.00 97.88 126 ILE A C 1
ATOM 1031 O O . ILE A 1 126 ? -14.624 -1.020 23.386 1.00 97.88 126 ILE A O 1
ATOM 1035 N N . LYS A 1 127 ? -12.853 -1.983 22.402 1.00 98.00 127 LYS A N 1
ATOM 1036 C CA . LYS A 1 127 ? -12.567 -2.885 23.531 1.00 98.00 127 LYS A CA 1
ATOM 1037 C C . LYS A 1 127 ? -12.236 -2.108 24.808 1.00 98.00 127 LYS A C 1
ATOM 1039 O O . LYS A 1 127 ? -12.744 -2.463 25.872 1.00 98.00 127 LYS A O 1
ATOM 1044 N N . GLU A 1 128 ? -11.438 -1.046 24.706 1.00 97.44 128 GLU A N 1
ATOM 1045 C CA . GLU A 1 128 ? -11.109 -0.201 25.859 1.00 97.44 128 GLU A CA 1
ATOM 1046 C C . GLU A 1 128 ? -12.342 0.553 26.380 1.00 97.44 128 GLU A C 1
ATOM 1048 O O . GLU A 1 128 ? -12.603 0.556 27.582 1.00 97.44 128 GLU A O 1
ATOM 1053 N N . GLU A 1 129 ? -13.169 1.111 25.491 1.00 97.75 129 GLU A N 1
ATOM 1054 C CA . GLU A 1 129 ? -14.431 1.760 25.878 1.00 97.75 129 GLU A CA 1
ATOM 1055 C C . GLU A 1 129 ? -15.376 0.785 26.604 1.00 97.75 129 GLU A C 1
ATOM 1057 O O . GLU A 1 129 ? -15.934 1.125 27.649 1.00 97.75 129 GLU A O 1
ATOM 1062 N N . ILE A 1 130 ? -15.503 -0.456 26.117 1.00 97.69 130 ILE A N 1
ATOM 1063 C CA . ILE A 1 130 ? -16.282 -1.510 26.788 1.00 97.69 130 ILE A CA 1
ATOM 1064 C C . ILE A 1 130 ? -15.705 -1.824 28.176 1.00 97.69 130 ILE A C 1
ATOM 1066 O O . ILE A 1 130 ? -16.467 -1.968 29.132 1.00 97.69 130 ILE A O 1
ATOM 1070 N N . SER A 1 131 ? -14.379 -1.912 28.311 1.00 97.88 131 SER A N 1
ATOM 1071 C CA . SER A 1 131 ? -13.697 -2.156 29.593 1.00 97.88 131 SER A CA 1
ATOM 1072 C C . SER A 1 131 ? -13.998 -1.059 30.620 1.00 97.88 131 SER A C 1
ATOM 1074 O O . SER A 1 131 ? -14.320 -1.353 31.776 1.00 97.88 131 SER A O 1
ATOM 1076 N N . VAL A 1 132 ? -13.957 0.209 30.201 1.00 97.75 132 VAL A N 1
ATOM 1077 C CA . VAL A 1 132 ? -14.308 1.355 31.051 1.00 97.75 132 VAL A CA 1
ATOM 1078 C C . VAL A 1 132 ? -15.784 1.307 31.449 1.00 97.75 132 VAL A C 1
ATOM 1080 O O . VAL A 1 132 ? -16.098 1.364 32.639 1.00 97.75 132 VAL A O 1
ATOM 1083 N N . LEU A 1 133 ? -16.687 1.113 30.484 1.00 97.75 133 LEU A N 1
ATOM 1084 C CA . LEU A 1 133 ? -18.127 1.035 30.745 1.00 97.75 133 LEU A CA 1
ATOM 1085 C C . LEU A 1 133 ? -18.493 -0.128 31.675 1.00 97.75 133 LEU A C 1
ATOM 1087 O O . LEU A 1 133 ? -19.369 0.019 32.526 1.00 97.75 133 LEU A O 1
ATOM 1091 N N . ALA A 1 134 ? -17.813 -1.271 31.564 1.00 97.00 134 ALA A N 1
ATOM 1092 C CA . ALA A 1 134 ? -18.019 -2.409 32.456 1.00 97.00 134 ALA A CA 1
ATOM 1093 C C . ALA A 1 134 ? -17.638 -2.072 33.908 1.00 97.00 134 ALA A C 1
ATOM 1095 O O . ALA A 1 134 ? -18.398 -2.374 34.833 1.00 97.00 134 ALA A O 1
ATOM 1096 N N . LYS A 1 135 ? -16.503 -1.388 34.114 1.00 96.50 135 LYS A N 1
ATOM 1097 C CA . LYS A 1 135 ? -16.079 -0.908 35.442 1.00 96.50 135 LYS A CA 1
ATOM 1098 C C . LYS A 1 135 ? -17.074 0.101 36.014 1.00 96.50 135 LYS A C 1
ATOM 1100 O O . LYS A 1 135 ? -17.444 0.007 37.186 1.00 96.50 135 LYS A O 1
ATOM 1105 N N . ASP A 1 136 ? -17.548 1.032 35.189 1.00 96.50 136 ASP A N 1
ATOM 1106 C CA . ASP A 1 136 ? -18.555 2.012 35.597 1.00 96.50 136 ASP A CA 1
ATOM 1107 C C . ASP A 1 136 ? -19.888 1.344 35.961 1.00 96.50 136 ASP A C 1
ATOM 1109 O O . ASP A 1 136 ? -20.483 1.679 36.987 1.00 96.50 136 ASP A O 1
ATOM 1113 N N . CYS A 1 137 ? -20.327 0.350 35.184 1.00 94.44 137 CYS A N 1
ATOM 1114 C CA . CYS A 1 137 ? -21.525 -0.439 35.468 1.00 94.44 137 CYS A CA 1
ATOM 1115 C C . CYS A 1 137 ? -21.425 -1.152 36.827 1.00 94.44 137 CYS A C 1
ATOM 1117 O O . CYS A 1 137 ? -22.356 -1.096 37.639 1.00 94.44 137 CYS A O 1
ATOM 1119 N N . GLN A 1 138 ? -20.271 -1.756 37.124 1.00 94.56 138 GLN A N 1
ATOM 1120 C CA . GLN A 1 138 ? -20.020 -2.395 38.414 1.00 94.56 138 GLN A CA 1
ATOM 1121 C C . GLN A 1 138 ? -20.066 -1.384 39.571 1.00 94.56 138 GLN A C 1
ATOM 1123 O O . GLN A 1 138 ? -20.729 -1.631 40.581 1.00 94.56 138 GLN A O 1
ATOM 1128 N N . ARG A 1 139 ? -19.421 -0.219 39.417 1.00 95.06 139 ARG A N 1
ATOM 1129 C CA . ARG A 1 139 ? -19.432 0.850 40.430 1.00 95.06 139 ARG A CA 1
ATOM 1130 C C . ARG A 1 139 ? -20.846 1.362 40.707 1.00 95.06 139 ARG A C 1
ATOM 1132 O O . ARG A 1 139 ? -21.229 1.480 41.869 1.00 95.06 139 ARG A O 1
ATOM 1139 N N . LEU A 1 140 ? -21.622 1.642 39.659 1.00 92.81 140 LEU A N 1
ATOM 1140 C CA . LEU A 1 140 ? -23.006 2.109 39.787 1.00 92.81 140 LEU A CA 1
ATOM 1141 C C . LEU A 1 140 ? -23.890 1.067 40.483 1.00 92.81 140 LEU A C 1
ATOM 1143 O O . LEU A 1 140 ? -24.724 1.426 41.310 1.00 92.81 140 LEU A O 1
ATOM 1147 N N . THR A 1 141 ? -23.675 -0.221 40.207 1.00 89.69 141 THR A N 1
ATOM 1148 C CA . THR A 1 141 ? -24.405 -1.311 40.873 1.00 89.69 141 THR A CA 1
ATOM 1149 C C . THR A 1 141 ? -24.146 -1.313 42.382 1.00 89.69 141 THR A C 1
ATOM 1151 O O . THR A 1 141 ? -25.088 -1.396 43.166 1.00 89.69 141 THR A O 1
ATOM 1154 N N . LEU A 1 142 ? -22.887 -1.155 42.807 1.00 90.50 142 LEU A N 1
ATOM 1155 C CA . LEU A 1 142 ? -22.538 -1.066 44.230 1.00 90.50 142 LEU A CA 1
ATOM 1156 C C . LEU A 1 142 ? -23.171 0.158 44.905 1.00 90.50 142 LEU A C 1
ATOM 1158 O O . LEU A 1 142 ? -23.704 0.041 46.006 1.00 90.50 142 LEU A O 1
ATOM 1162 N N . GLN A 1 143 ? -23.173 1.312 44.231 1.00 90.50 143 GLN A N 1
ATOM 1163 C CA . GLN A 1 143 ? -23.834 2.520 44.737 1.00 90.50 143 GLN A CA 1
ATOM 1164 C C . GLN A 1 143 ? -25.348 2.327 44.891 1.00 90.50 143 GLN A C 1
ATOM 1166 O O . GLN A 1 143 ? -25.919 2.737 45.898 1.00 90.50 143 GLN A O 1
ATOM 1171 N N . GLN A 1 144 ? -26.009 1.668 43.934 1.00 87.38 144 GLN A N 1
ATOM 1172 C CA . GLN A 1 144 ? -27.437 1.358 44.047 1.00 87.38 144 GLN A CA 1
ATOM 1173 C C . GLN A 1 144 ? -27.737 0.429 45.228 1.00 87.38 144 GLN A C 1
ATOM 1175 O O . GLN A 1 144 ? -28.726 0.644 45.925 1.00 87.38 144 GLN A O 1
ATOM 1180 N N . ILE A 1 145 ? -26.893 -0.582 45.468 1.00 87.00 145 ILE A N 1
ATOM 1181 C CA . ILE A 1 145 ? -27.035 -1.485 46.620 1.00 87.00 145 ILE A CA 1
ATOM 1182 C C . ILE A 1 145 ? -26.962 -0.698 47.933 1.00 87.00 145 ILE A C 1
ATOM 1184 O O . ILE A 1 145 ? -27.800 -0.910 48.810 1.00 87.00 145 ILE A O 1
ATOM 1188 N N . ASP A 1 146 ? -26.007 0.228 48.054 1.00 89.69 146 ASP A N 1
ATOM 1189 C CA . ASP A 1 146 ? -25.852 1.063 49.249 1.00 89.69 146 ASP A CA 1
ATOM 1190 C C . ASP A 1 146 ? -27.083 1.949 49.498 1.00 89.69 146 ASP A C 1
ATOM 1192 O O . ASP A 1 146 ? -27.660 1.928 50.585 1.00 89.69 146 ASP A O 1
ATOM 1196 N N . VAL A 1 147 ? -27.568 2.645 48.465 1.00 88.12 147 VAL A N 1
ATOM 1197 C CA . VAL A 1 147 ? -28.774 3.483 48.565 1.00 88.12 147 VAL A CA 1
ATOM 1198 C C . VAL A 1 147 ? -30.001 2.655 48.959 1.00 88.12 147 VAL A C 1
ATOM 1200 O O . VAL A 1 147 ? -30.766 3.058 49.835 1.00 88.12 147 VAL A O 1
ATOM 1203 N N . VAL A 1 148 ? -30.190 1.478 48.355 1.00 85.69 148 VAL A N 1
ATOM 1204 C CA . VAL A 1 148 ? -31.300 0.576 48.703 1.00 85.69 148 VAL A CA 1
ATOM 1205 C C . VAL A 1 148 ? -31.206 0.118 50.160 1.00 85.69 148 VAL A C 1
ATOM 1207 O O . VAL A 1 148 ? -32.224 0.085 50.851 1.00 85.69 148 VAL A O 1
ATOM 1210 N N . LYS A 1 149 ? -29.999 -0.173 50.660 1.00 86.12 149 LYS A N 1
ATOM 1211 C CA . LYS A 1 149 ? -29.779 -0.526 52.067 1.00 86.12 149 LYS A CA 1
ATOM 1212 C C . LYS A 1 149 ? -30.184 0.615 53.006 1.00 86.12 149 LYS A C 1
ATOM 1214 O O . LYS A 1 149 ? -30.931 0.372 53.951 1.00 86.12 149 LYS A O 1
ATOM 1219 N N . GLN A 1 150 ? -29.777 1.852 52.709 1.00 88.75 150 GLN A N 1
ATOM 1220 C CA . GLN A 1 150 ? -30.171 3.029 53.494 1.00 88.75 150 GLN A CA 1
ATOM 1221 C C . GLN A 1 150 ? -31.697 3.230 53.519 1.00 88.75 150 GLN A C 1
ATOM 1223 O O . GLN A 1 150 ? -32.261 3.622 54.543 1.00 88.75 150 GLN A O 1
ATOM 1228 N N . ILE A 1 151 ? -32.391 2.952 52.409 1.00 85.38 151 ILE A N 1
ATOM 1229 C CA . ILE A 1 151 ? -33.857 3.027 52.365 1.00 85.38 151 ILE A CA 1
ATOM 1230 C C . ILE A 1 151 ? -34.487 1.940 53.241 1.00 85.38 151 ILE A C 1
ATOM 1232 O O . ILE A 1 151 ? -35.392 2.250 54.014 1.00 85.38 151 ILE A O 1
ATOM 1236 N N . PHE A 1 152 ? -33.998 0.698 53.181 1.00 84.50 152 PHE A N 1
ATOM 1237 C CA . PHE A 1 152 ? -34.503 -0.382 54.034 1.00 84.50 152 PHE A CA 1
ATOM 1238 C C . PHE A 1 152 ? -34.330 -0.090 55.526 1.00 84.50 152 PHE A C 1
ATOM 1240 O O . PHE A 1 152 ? -35.241 -0.360 56.310 1.00 84.50 152 PHE A O 1
ATOM 1247 N N . GLU A 1 153 ? -33.200 0.495 55.926 1.00 87.56 153 GLU A N 1
ATOM 1248 C CA . GLU A 1 153 ? -32.968 0.926 57.309 1.00 87.56 153 GLU A CA 1
ATOM 1249 C C . GLU A 1 153 ? -34.019 1.958 57.749 1.00 87.56 153 GLU A C 1
ATOM 1251 O O . GLU A 1 153 ? -34.627 1.821 58.813 1.00 87.56 153 GLU A O 1
ATOM 1256 N N . LYS A 1 154 ? -34.314 2.948 56.895 1.00 89.06 154 LYS A N 1
ATOM 1257 C CA . LYS A 1 154 ? -35.348 3.963 57.161 1.00 89.06 154 LYS A CA 1
ATOM 1258 C C . LYS A 1 154 ? -36.765 3.383 57.176 1.00 89.06 154 LYS A C 1
ATOM 1260 O O . LYS A 1 154 ? -37.549 3.762 58.039 1.00 89.06 154 LYS A O 1
ATOM 1265 N N . GLN A 1 155 ? -37.097 2.465 56.267 1.00 84.88 155 GLN A N 1
ATOM 1266 C CA . GLN A 1 155 ? -38.396 1.779 56.247 1.00 84.88 155 GLN A CA 1
ATOM 1267 C C . GLN A 1 155 ? -38.611 0.943 57.511 1.00 84.88 155 GLN A C 1
ATOM 1269 O O . GLN A 1 155 ? -39.674 1.006 58.124 1.00 84.88 155 GLN A O 1
ATOM 1274 N N . THR A 1 156 ? -37.567 0.240 57.953 1.00 84.62 156 THR A N 1
ATOM 1275 C CA . THR A 1 156 ? -37.589 -0.514 59.210 1.00 84.62 156 THR A CA 1
ATOM 1276 C C . THR A 1 156 ? -37.817 0.418 60.403 1.00 84.62 156 THR A C 1
ATOM 1278 O O . THR A 1 156 ? -38.623 0.104 61.274 1.00 84.62 156 THR A O 1
ATOM 1281 N N . TYR A 1 157 ? -37.172 1.593 60.420 1.00 88.25 157 TYR A N 1
ATOM 1282 C CA . TYR A 1 157 ? -37.347 2.596 61.477 1.00 88.25 157 TYR A CA 1
ATOM 1283 C C . TYR A 1 157 ? -38.789 3.127 61.583 1.00 88.25 157 TYR A C 1
ATOM 1285 O O . TYR A 1 157 ? -39.267 3.361 62.689 1.00 88.25 157 TYR A O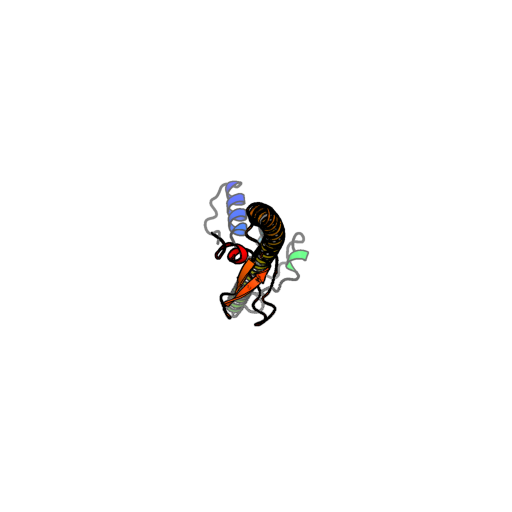 1
ATOM 1293 N N . ILE A 1 158 ? -39.503 3.276 60.459 1.00 89.62 158 ILE A N 1
ATOM 1294 C CA . ILE A 1 158 ? -40.918 3.703 60.439 1.00 89.62 158 ILE A CA 1
ATOM 1295 C C . ILE A 1 158 ? -41.922 2.542 60.592 1.00 89.62 158 ILE A C 1
ATOM 1297 O O . ILE A 1 158 ? -43.124 2.771 60.500 1.00 89.62 158 ILE A O 1
ATOM 1301 N N . GLY A 1 159 ? -41.456 1.307 60.828 1.00 85.75 159 GLY A N 1
ATOM 1302 C CA . GLY A 1 159 ? -42.303 0.127 61.064 1.00 85.75 159 GLY A CA 1
ATOM 1303 C C . GLY A 1 159 ? -42.671 -0.694 59.820 1.00 85.75 159 GLY A C 1
ATOM 1304 O O . GLY A 1 159 ? -43.306 -1.742 59.947 1.00 85.75 159 GLY A O 1
ATOM 1305 N N . ASN A 1 160 ? -42.227 -0.290 58.628 1.00 84.88 160 ASN A N 1
ATOM 1306 C CA . ASN A 1 160 ? -42.482 -1.006 57.376 1.00 84.88 160 ASN A CA 1
ATOM 1307 C C . ASN A 1 160 ? -41.441 -2.121 57.185 1.00 84.88 160 ASN A C 1
ATOM 1309 O O . ASN A 1 160 ? -40.345 -1.885 56.679 1.00 84.88 160 ASN A O 1
ATOM 1313 N N . THR A 1 161 ? -41.767 -3.345 57.614 1.00 83.94 161 THR A N 1
ATOM 1314 C CA . THR A 1 161 ? -40.809 -4.474 57.683 1.00 83.94 161 THR A CA 1
ATOM 1315 C C . THR A 1 161 ? -41.041 -5.575 56.646 1.00 83.94 161 THR A C 1
ATOM 1317 O O . THR A 1 161 ? -40.174 -6.435 56.441 1.00 83.94 161 THR A O 1
ATOM 1320 N N . THR A 1 162 ? -42.177 -5.542 55.949 1.00 85.31 162 THR A N 1
ATOM 1321 C CA . THR A 1 162 ? -42.579 -6.534 54.946 1.00 85.31 162 THR A CA 1
ATOM 1322 C C . THR A 1 162 ? -42.927 -5.869 53.614 1.00 85.31 162 THR A C 1
ATOM 1324 O O . THR A 1 162 ? -43.225 -4.679 53.543 1.00 85.31 162 THR A O 1
ATOM 1327 N N . LYS A 1 163 ? -42.843 -6.646 52.535 1.00 84.62 163 LYS A N 1
ATOM 1328 C CA . LYS A 1 163 ? -43.260 -6.294 51.173 1.00 84.62 163 LYS A CA 1
ATOM 1329 C C . LYS A 1 163 ? -44.031 -7.456 50.561 1.00 84.62 163 LYS A C 1
ATOM 1331 O O . LYS A 1 163 ? -43.806 -8.608 50.934 1.00 84.62 163 LYS A O 1
ATOM 1336 N N . ILE A 1 164 ? -44.892 -7.177 49.593 1.00 86.00 164 ILE A N 1
ATOM 1337 C CA . ILE A 1 164 ? -45.692 -8.204 48.919 1.00 86.00 164 ILE A CA 1
ATOM 1338 C C . ILE A 1 164 ? -44.977 -8.656 47.643 1.00 86.00 164 ILE A C 1
ATOM 1340 O O . ILE A 1 164 ? -44.437 -7.852 46.889 1.00 86.00 164 ILE A O 1
ATOM 1344 N N . CYS A 1 165 ? -44.924 -9.965 47.400 1.00 85.50 165 CYS A N 1
ATOM 1345 C CA . CYS A 1 165 ? -44.384 -10.496 46.154 1.00 85.50 165 CYS A CA 1
ATOM 1346 C C . CYS A 1 165 ? -45.367 -10.270 44.990 1.00 85.50 165 CYS A C 1
ATOM 1348 O O . CYS A 1 165 ? -46.464 -10.816 45.051 1.00 85.50 165 CYS A O 1
ATOM 1350 N N . PRO A 1 166 ? -44.968 -9.626 43.875 1.00 85.12 166 PRO A N 1
ATOM 1351 C CA . PRO A 1 166 ? -45.879 -9.306 42.767 1.00 85.12 166 PRO A CA 1
ATOM 1352 C C . PRO A 1 166 ? -46.306 -10.521 41.924 1.00 85.12 166 PRO A C 1
ATOM 1354 O O . PRO A 1 166 ? -47.051 -10.372 40.962 1.00 85.12 166 PRO A O 1
ATOM 1357 N N . ILE A 1 167 ? -45.777 -11.715 42.220 1.00 89.81 167 ILE A N 1
ATOM 1358 C CA . ILE A 1 167 ? -46.065 -12.954 41.480 1.00 89.81 167 ILE A CA 1
ATOM 1359 C C . ILE A 1 167 ? -47.009 -13.879 42.254 1.00 89.81 167 ILE A C 1
ATOM 1361 O O . ILE A 1 167 ? -47.752 -14.642 41.647 1.00 89.81 167 ILE A O 1
ATOM 1365 N N . CYS A 1 168 ? -46.942 -13.886 43.588 1.00 91.44 168 CYS A N 1
ATOM 1366 C CA . CYS A 1 168 ? -47.679 -14.855 44.409 1.00 91.44 168 CYS A CA 1
ATOM 1367 C C . CYS A 1 168 ? -48.301 -14.263 45.678 1.00 91.44 168 CYS A C 1
ATOM 1369 O O . CYS A 1 168 ? -48.699 -15.030 46.564 1.00 91.44 168 CYS A O 1
ATOM 1371 N N . ASP A 1 169 ? -48.295 -12.931 45.784 1.00 89.50 169 ASP A N 1
ATOM 1372 C CA . ASP A 1 169 ? -48.887 -12.101 46.839 1.00 89.50 169 ASP A CA 1
ATOM 1373 C C . ASP A 1 169 ? -48.465 -12.452 48.268 1.00 89.50 1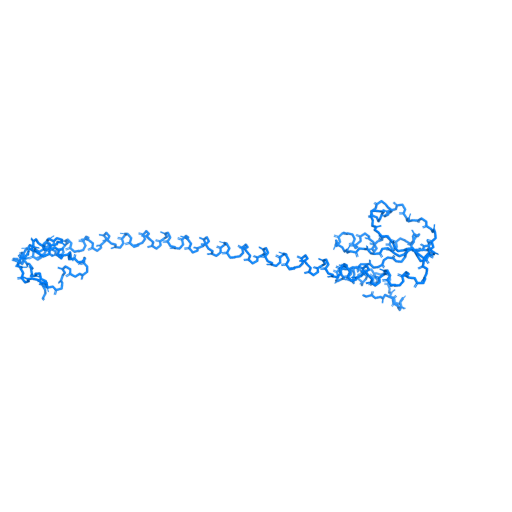69 ASP A C 1
ATOM 1375 O O . ASP A 1 169 ? -49.080 -12.051 49.251 1.00 89.50 169 ASP A O 1
ATOM 1379 N N . LYS A 1 170 ? -47.377 -13.211 48.409 1.00 89.44 170 LYS A N 1
ATOM 1380 C CA . LYS A 1 170 ? -46.839 -13.565 49.715 1.00 89.44 170 LYS A CA 1
ATOM 1381 C C . LYS A 1 170 ? -46.129 -12.362 50.326 1.00 89.44 170 LYS A C 1
ATOM 1383 O O . LYS A 1 170 ? -45.283 -11.758 49.664 1.00 89.44 170 LYS A O 1
ATOM 1388 N N . GLU A 1 171 ? -46.391 -12.104 51.603 1.00 89.12 171 GLU A N 1
ATOM 1389 C CA . GLU A 1 171 ? -45.568 -11.205 52.408 1.00 89.12 171 GLU A CA 1
ATOM 1390 C C . GLU A 1 171 ? -44.166 -11.786 52.612 1.00 89.12 171 GLU A C 1
ATOM 1392 O O . GLU A 1 171 ? -43.971 -12.923 53.055 1.00 89.12 171 GLU A O 1
ATOM 1397 N N . VAL A 1 172 ? -43.172 -10.984 52.265 1.00 87.62 172 VAL A N 1
ATOM 1398 C CA . VAL A 1 172 ? -41.750 -11.297 52.362 1.00 87.62 172 VAL A CA 1
ATOM 1399 C C . VAL A 1 172 ? -41.072 -10.182 53.146 1.00 87.62 172 VAL A C 1
ATOM 1401 O O . VAL A 1 172 ? -41.515 -9.038 53.104 1.00 87.62 172 VAL A O 1
ATOM 1404 N N . SER A 1 173 ? -39.983 -10.482 53.852 1.00 85.25 173 SER A N 1
ATOM 1405 C CA . SER A 1 173 ? -39.214 -9.435 54.534 1.00 85.25 173 SER A CA 1
ATOM 1406 C C . SER A 1 173 ? -38.717 -8.389 53.527 1.00 85.25 173 SER A C 1
ATOM 1408 O O . SER A 1 173 ? -38.306 -8.724 52.409 1.00 85.25 173 SER A O 1
ATOM 1410 N N . ILE A 1 174 ? -38.746 -7.117 53.926 1.00 82.06 174 ILE A N 1
ATOM 1411 C CA . ILE A 1 174 ? -38.417 -5.992 53.047 1.00 82.06 174 ILE A CA 1
ATOM 1412 C C . ILE A 1 174 ? -36.988 -6.083 52.486 1.00 82.06 174 ILE A C 1
ATOM 1414 O O . ILE A 1 174 ? -36.771 -5.823 51.300 1.00 82.06 174 ILE A O 1
ATOM 1418 N N . SER A 1 175 ? -36.050 -6.614 53.277 1.00 81.62 175 SER A N 1
ATOM 1419 C CA . SER A 1 175 ? -34.648 -6.833 52.904 1.00 81.62 175 SER A CA 1
ATOM 1420 C C . SER A 1 175 ? -34.395 -8.103 52.081 1.00 81.62 175 SER A C 1
ATOM 1422 O O . SER A 1 175 ? -33.276 -8.306 51.624 1.00 81.62 175 SER A O 1
ATOM 1424 N N . SER A 1 176 ? -35.398 -8.966 51.865 1.00 85.50 176 SER A N 1
ATOM 1425 C CA . SER A 1 176 ? -35.207 -10.225 51.129 1.00 85.50 176 SER A CA 1
ATOM 1426 C C . SER A 1 176 ? -34.974 -10.003 49.634 1.00 85.50 176 SER A C 1
ATOM 1428 O O . SER A 1 176 ? -35.719 -9.280 48.968 1.00 85.50 176 SER A O 1
ATOM 1430 N N . ASP A 1 177 ? -33.985 -10.702 49.085 1.00 85.88 177 ASP A N 1
ATOM 1431 C CA . ASP A 1 177 ? -33.592 -10.609 47.675 1.00 85.88 177 ASP A CA 1
ATOM 1432 C C . ASP A 1 177 ? -34.492 -11.411 46.731 1.00 85.88 177 ASP A C 1
ATOM 1434 O O . ASP A 1 177 ? -34.569 -11.109 45.540 1.00 85.88 177 ASP A O 1
ATOM 1438 N N . PHE A 1 178 ? -35.212 -12.400 47.260 1.00 89.56 178 PHE A N 1
ATOM 1439 C CA . PHE A 1 178 ? -36.110 -13.264 46.503 1.00 89.56 178 PHE A CA 1
ATOM 1440 C C . PHE A 1 178 ? -37.334 -13.677 47.329 1.00 89.56 178 PHE A C 1
ATOM 1442 O O . PHE A 1 178 ? -37.341 -13.593 48.559 1.00 89.56 178 PHE A O 1
ATOM 1449 N N . CYS A 1 179 ? -38.390 -14.131 46.655 1.00 89.50 179 CYS A N 1
ATOM 1450 C CA . CYS A 1 179 ? -39.560 -14.705 47.308 1.00 89.50 179 CYS A CA 1
ATOM 1451 C C . CYS A 1 179 ? -39.327 -16.183 47.653 1.00 89.50 179 CYS A C 1
ATOM 1453 O O . CYS A 1 179 ? -39.131 -17.011 46.766 1.00 89.50 179 CYS A O 1
ATOM 1455 N N . ASN A 1 180 ? -39.461 -16.549 48.928 1.00 91.06 180 ASN A N 1
ATOM 1456 C CA . ASN A 1 180 ? -39.311 -17.932 49.401 1.00 91.06 180 ASN A CA 1
ATOM 1457 C C . ASN A 1 180 ? -40.458 -18.888 48.998 1.00 91.06 180 ASN A C 1
ATOM 1459 O O . ASN A 1 180 ? -40.418 -20.059 49.363 1.00 91.06 180 ASN A O 1
ATOM 1463 N N . ARG A 1 181 ? -41.500 -18.409 48.302 1.00 92.06 181 ARG A N 1
ATOM 1464 C CA . ARG A 1 181 ? -42.610 -19.243 47.799 1.00 92.06 181 ARG A CA 1
ATOM 1465 C C . ARG A 1 181 ? -42.492 -19.545 46.311 1.00 92.06 181 ARG A C 1
ATOM 1467 O O . ARG A 1 181 ? -42.679 -20.689 45.927 1.00 92.06 181 ARG A O 1
ATOM 1474 N N . CYS A 1 182 ? -42.232 -18.534 45.482 1.00 92.94 182 CYS A N 1
ATOM 1475 C CA . CYS A 1 182 ? -42.212 -18.683 44.021 1.00 92.94 182 CYS A CA 1
ATOM 1476 C C . CYS A 1 182 ? -40.822 -18.498 43.392 1.00 92.94 182 CYS A C 1
ATOM 1478 O O . CYS A 1 182 ? -40.690 -18.643 42.183 1.00 92.94 182 CYS A O 1
ATOM 1480 N N . GLY A 1 183 ? -39.794 -18.158 44.178 1.00 90.12 183 GLY A N 1
ATOM 1481 C CA . GLY A 1 183 ? -38.421 -17.988 43.690 1.00 90.12 183 GLY A CA 1
ATOM 1482 C C . GLY A 1 183 ? -38.162 -16.690 42.921 1.00 90.12 183 GLY A C 1
ATOM 1483 O O . GLY A 1 183 ? -37.060 -16.495 42.423 1.00 90.12 183 GLY A O 1
ATOM 1484 N N . TRP A 1 184 ? -39.144 -15.788 42.821 1.00 89.44 184 TRP A N 1
ATOM 1485 C CA . TRP A 1 184 ? -38.975 -14.510 42.128 1.00 89.44 184 TRP A CA 1
ATOM 1486 C C . TRP A 1 184 ? -37.877 -13.658 42.777 1.00 89.44 184 TRP A C 1
ATOM 1488 O O . TRP A 1 184 ? -37.999 -13.290 43.947 1.00 89.44 184 TRP A O 1
ATOM 1498 N N . THR A 1 185 ? -36.836 -13.316 42.017 1.00 88.38 185 THR A N 1
ATOM 1499 C CA . THR A 1 185 ? -35.766 -12.405 42.448 1.00 88.38 185 THR A CA 1
ATOM 1500 C C . THR A 1 185 ? -36.227 -10.963 42.307 1.00 88.38 185 THR A C 1
ATOM 1502 O O . THR A 1 185 ? -36.667 -10.560 41.234 1.00 88.38 185 THR A O 1
ATOM 1505 N N . PHE A 1 186 ? -36.089 -10.158 43.359 1.00 84.31 186 PHE A N 1
ATOM 1506 C CA . PHE A 1 186 ? -36.430 -8.739 43.338 1.00 84.31 186 PHE A CA 1
ATOM 1507 C C . PHE A 1 186 ? -35.265 -7.918 42.754 1.00 84.31 186 PHE A C 1
ATOM 1509 O O . PHE A 1 186 ? -34.238 -7.757 43.431 1.00 84.31 186 PHE A O 1
ATOM 1516 N N . PRO A 1 187 ? -35.394 -7.356 41.531 1.00 75.06 187 PRO A N 1
ATOM 1517 C CA . PRO A 1 187 ? -34.358 -6.499 40.956 1.00 75.06 187 PRO A CA 1
ATOM 1518 C C . PRO A 1 187 ? -34.114 -5.291 41.858 1.00 75.06 187 PRO A C 1
ATOM 1520 O O . PRO A 1 187 ? -35.075 -4.732 42.382 1.00 75.06 187 PRO A O 1
ATOM 1523 N N . ILE A 1 188 ? -32.863 -4.846 41.996 1.00 68.50 188 ILE A N 1
ATOM 1524 C CA . ILE A 1 188 ? -32.472 -3.725 42.874 1.00 68.50 188 ILE A CA 1
ATOM 1525 C C . ILE A 1 188 ? -33.372 -2.492 42.640 1.00 68.50 188 ILE A C 1
ATOM 1527 O O . ILE A 1 188 ? -33.958 -1.975 43.587 1.00 68.50 188 ILE A O 1
ATOM 1531 N N . CYS A 1 189 ? -33.627 -2.116 41.378 1.00 57.75 189 CYS A N 1
ATOM 1532 C CA . C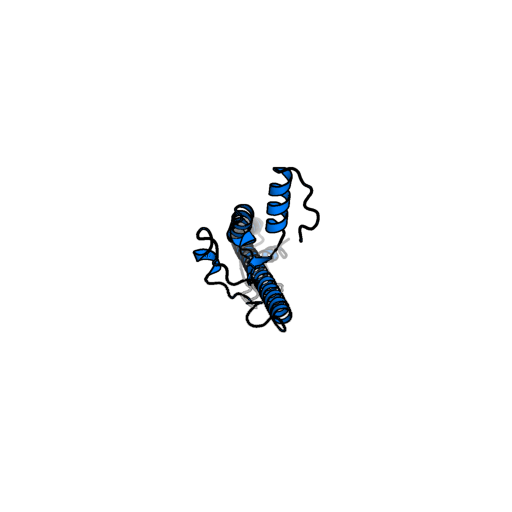YS A 1 189 ? -34.514 -0.998 41.009 1.00 57.75 189 CYS A CA 1
ATOM 1533 C C . CYS A 1 189 ? -36.021 -1.224 41.259 1.00 57.75 189 CYS A C 1
ATOM 1535 O O . CYS A 1 189 ? -36.807 -0.284 41.164 1.00 57.75 189 CYS A O 1
ATOM 1537 N N . LYS A 1 190 ? -36.458 -2.460 41.521 1.00 58.81 190 LYS A N 1
ATOM 1538 C CA . LYS A 1 190 ? -37.861 -2.813 41.804 1.00 58.81 190 LYS A CA 1
ATOM 1539 C C . LYS A 1 190 ? -38.102 -3.216 43.259 1.00 58.81 190 LYS A C 1
ATOM 1541 O O . LYS A 1 190 ? -39.254 -3.363 43.639 1.00 58.81 190 LYS A O 1
ATOM 1546 N N . ARG A 1 191 ? -37.060 -3.319 44.094 1.00 60.69 191 ARG A N 1
ATOM 1547 C CA . ARG A 1 191 ? -37.192 -3.589 45.539 1.00 60.69 191 ARG A CA 1
ATOM 1548 C C . ARG A 1 191 ? -37.950 -2.501 46.310 1.00 60.69 191 ARG A C 1
ATOM 1550 O O . ARG A 1 191 ? -38.361 -2.762 47.431 1.00 60.69 191 ARG A O 1
ATOM 1557 N N . LEU A 1 192 ? -38.117 -1.321 45.711 1.00 55.53 192 LEU A N 1
ATOM 1558 C CA . LEU A 1 192 ? -38.684 -0.123 46.335 1.00 55.53 192 LEU A CA 1
ATOM 1559 C C . LEU A 1 192 ? -40.107 0.221 45.876 1.00 55.53 192 LEU A C 1
ATOM 1561 O O . LEU A 1 192 ? -40.734 1.089 46.472 1.00 55.53 192 LEU A O 1
ATOM 1565 N N . ARG A 1 193 ? -40.604 -0.393 44.793 1.00 52.09 193 ARG A N 1
ATOM 1566 C CA . ARG A 1 193 ? -41.826 0.084 44.121 1.00 52.09 193 ARG A CA 1
ATOM 1567 C C . ARG A 1 193 ? -43.116 -0.279 44.867 1.00 52.09 193 ARG A C 1
ATOM 1569 O O . ARG A 1 193 ? -44.124 0.370 44.638 1.00 52.09 193 ARG A O 1
ATOM 1576 N N . ASP A 1 194 ? -43.048 -1.231 45.792 1.00 47.69 194 ASP A N 1
ATOM 1577 C CA . ASP A 1 194 ? -44.217 -1.779 46.493 1.00 47.69 194 ASP A CA 1
ATOM 1578 C C . ASP A 1 194 ? -44.243 -1.367 47.982 1.00 47.69 194 ASP A C 1
ATOM 1580 O O . ASP A 1 194 ? -44.774 -2.080 48.830 1.00 47.69 194 ASP A O 1
ATOM 1584 N N . SER A 1 195 ? -43.581 -0.258 48.335 1.00 44.50 195 SER A N 1
ATOM 1585 C CA . SER A 1 195 ? -43.423 0.209 49.726 1.00 44.50 195 SER A CA 1
ATOM 1586 C C . SER A 1 195 ? -43.602 1.726 49.905 1.00 44.50 195 SER A C 1
ATOM 1588 O O . SER A 1 195 ? -43.287 2.245 50.979 1.00 44.50 195 SER A O 1
ATOM 1590 N N . ILE A 1 196 ? -44.059 2.423 48.856 1.00 45.69 196 ILE A N 1
ATOM 1591 C CA . ILE A 1 196 ? -44.495 3.830 48.858 1.00 45.69 196 ILE A CA 1
ATOM 1592 C C . ILE A 1 196 ? -45.976 3.850 48.494 1.00 45.69 196 ILE A C 1
ATOM 1594 O O . ILE A 1 196 ? -46.333 3.105 47.554 1.00 45.69 196 ILE A O 1
#